Protein AF-A0A0M8MQA7-F1 (afdb_monomer)

Radius of gyration: 15.87 Å; Cα contacts (8 Å, |Δi|>4): 323; chains: 1; bounding box: 50×35×39 Å

Foldseek 3Di:
DDDQLVVVPDPVLVVLLVVLQWDWDDDPQWIWIAHNVRQWIWIWHDDPQWIWIWIDGDPDDTDTFKIFNHCLLVSLLVLLVSLQSSCVVVVADHQDADFDQVQADPQWHWDADPQQWIFIDGVPDPDTRMTGRPPPRRGDVRRSNQSSVDDPVQSNVLSVDSQSPDRSGHDPPPDD

InterPro domains:
  IPR028953 Immunity protein IFT-like [PF15598] (16-166)

Structure (mmCIF, N/CA/C/O backbone):
data_AF-A0A0M8MQA7-F1
#
_entry.id   AF-A0A0M8MQA7-F1
#
loop_
_atom_site.group_PDB
_atom_site.id
_atom_site.type_symbol
_atom_site.label_atom_id
_atom_site.label_alt_id
_atom_site.label_comp_id
_atom_site.label_asym_id
_atom_site.label_entity_id
_atom_site.label_seq_id
_atom_site.pdbx_PDB_ins_code
_atom_site.Cartn_x
_atom_site.Cartn_y
_atom_site.Cartn_z
_atom_site.occupancy
_atom_site.B_iso_or_equiv
_atom_site.auth_seq_id
_atom_site.auth_comp_id
_atom_site.auth_asym_id
_atom_site.auth_atom_id
_atom_site.pdbx_PDB_model_num
ATOM 1 N N . MET A 1 1 ? -22.812 16.346 5.693 1.00 34.81 1 MET A N 1
ATOM 2 C CA . MET A 1 1 ? -22.959 15.092 4.922 1.00 34.81 1 MET A CA 1
ATOM 3 C C . MET A 1 1 ? -21.570 14.543 4.647 1.00 34.81 1 MET A C 1
ATOM 5 O O . MET A 1 1 ? -20.922 14.961 3.696 1.00 34.81 1 MET A O 1
ATOM 9 N N . THR A 1 2 ? -21.063 13.700 5.542 1.00 40.62 2 THR A N 1
ATOM 10 C CA . THR A 1 2 ? -19.714 13.134 5.437 1.00 40.62 2 THR A CA 1
ATOM 11 C C . THR A 1 2 ? -19.808 11.903 4.548 1.00 40.62 2 THR A C 1
ATOM 13 O O . THR A 1 2 ? -20.192 10.836 5.013 1.00 40.62 2 THR A O 1
ATOM 16 N N . GLY A 1 3 ? -19.542 12.054 3.247 1.00 53.97 3 GLY A N 1
ATOM 17 C CA . GLY A 1 3 ? -19.338 10.888 2.389 1.00 53.97 3 GLY A CA 1
ATOM 18 C C . GLY A 1 3 ? -18.246 10.028 3.019 1.00 53.97 3 GLY A C 1
ATOM 19 O O . GLY A 1 3 ? -17.182 10.561 3.354 1.00 53.97 3 GLY A O 1
ATOM 20 N N . SER A 1 4 ? -18.540 8.747 3.257 1.00 70.75 4 SER A N 1
ATOM 21 C CA . SER A 1 4 ? -17.596 7.823 3.888 1.00 70.75 4 SER A CA 1
ATOM 22 C C . SER A 1 4 ? -16.266 7.914 3.145 1.00 70.75 4 SER A C 1
ATOM 24 O O . SER A 1 4 ? -16.249 7.844 1.917 1.00 70.75 4 SER A O 1
ATOM 26 N N . ILE A 1 5 ? -15.147 8.104 3.852 1.00 70.88 5 ILE A N 1
ATOM 27 C CA . ILE A 1 5 ? -13.824 8.172 3.210 1.00 70.88 5 ILE A CA 1
ATOM 28 C C . ILE A 1 5 ? -13.571 6.928 2.345 1.00 70.88 5 ILE A C 1
ATOM 30 O O . ILE A 1 5 ? -12.923 7.029 1.314 1.00 70.88 5 ILE A O 1
ATOM 34 N N . LEU A 1 6 ? -14.199 5.796 2.680 1.00 67.88 6 LEU A N 1
ATOM 35 C CA . LEU A 1 6 ? -14.156 4.544 1.922 1.00 67.88 6 LEU A CA 1
ATOM 36 C C . LEU A 1 6 ? -14.817 4.630 0.535 1.00 67.88 6 LEU A C 1
ATOM 38 O O . LEU A 1 6 ? -14.500 3.834 -0.341 1.00 67.88 6 LEU A O 1
ATOM 42 N N . GLN A 1 7 ? -15.707 5.601 0.310 1.00 71.25 7 GLN A N 1
ATOM 43 C CA . GLN A 1 7 ? -16.280 5.904 -1.007 1.00 71.25 7 GLN A CA 1
ATOM 44 C C . GLN A 1 7 ? -15.361 6.788 -1.865 1.00 71.25 7 GLN A C 1
ATOM 46 O O . GLN A 1 7 ? -15.663 7.021 -3.031 1.00 71.25 7 GLN A O 1
ATOM 51 N N . LYS A 1 8 ? -14.240 7.275 -1.314 1.00 84.25 8 LYS A N 1
ATOM 52 C CA . LYS A 1 8 ? -13.267 8.133 -2.010 1.00 84.25 8 LYS A CA 1
ATOM 53 C C . LYS A 1 8 ? -12.075 7.356 -2.578 1.0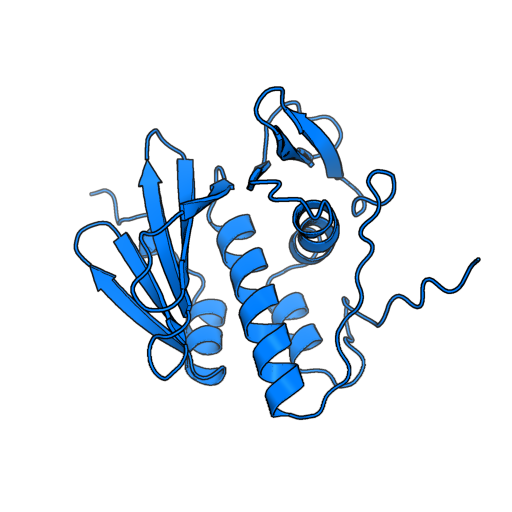0 84.25 8 LYS A C 1
ATOM 55 O O . LYS A 1 8 ? -11.025 7.947 -2.816 1.00 84.25 8 LYS A O 1
ATOM 60 N N . LEU A 1 9 ? -12.209 6.042 -2.775 1.00 89.94 9 LEU A N 1
ATOM 61 C CA . LEU A 1 9 ? -11.164 5.267 -3.440 1.00 89.94 9 LEU A CA 1
ATOM 62 C C . LEU A 1 9 ? -10.901 5.813 -4.854 1.00 89.94 9 LEU A C 1
ATOM 64 O O . LEU A 1 9 ? -11.859 6.115 -5.572 1.00 89.94 9 LEU A O 1
ATOM 68 N N . PRO A 1 10 ? -9.631 5.907 -5.288 1.00 93.56 10 PRO A N 1
ATOM 69 C CA . PRO A 1 10 ? -9.311 6.335 -6.644 1.00 93.56 10 PRO A CA 1
ATOM 70 C C . PRO A 1 10 ? -9.961 5.422 -7.690 1.00 93.56 10 PRO A C 1
ATOM 72 O O . PRO A 1 10 ? -9.877 4.198 -7.589 1.00 93.56 10 PRO A O 1
ATOM 75 N N . ALA A 1 11 ? -10.557 6.000 -8.736 1.00 93.62 11 ALA A N 1
ATOM 76 C CA . ALA A 1 11 ? -11.230 5.228 -9.786 1.00 93.62 11 ALA A CA 1
ATOM 77 C C . ALA A 1 11 ? -10.294 4.215 -10.474 1.00 93.62 11 ALA A C 1
ATOM 79 O O . ALA A 1 11 ? -10.696 3.084 -10.734 1.00 93.62 11 ALA A O 1
ATOM 80 N N . ALA A 1 12 ? -9.029 4.590 -10.697 1.00 95.25 12 ALA A N 1
ATOM 81 C CA . ALA A 1 12 ? -8.016 3.695 -11.257 1.00 95.25 12 ALA A CA 1
ATOM 82 C C . ALA A 1 12 ? -7.754 2.471 -10.360 1.00 95.25 12 ALA A C 1
ATOM 84 O O . ALA A 1 12 ? -7.617 1.360 -10.860 1.00 95.25 12 ALA A O 1
ATOM 85 N N . PHE A 1 13 ? -7.755 2.651 -9.034 1.00 95.88 13 PHE A N 1
ATOM 86 C CA . PHE A 1 13 ? -7.629 1.536 -8.097 1.00 95.88 13 PHE A CA 1
ATOM 87 C C . PHE A 1 13 ? -8.866 0.633 -8.129 1.00 95.88 13 PHE A C 1
ATOM 89 O O . PHE A 1 13 ? -8.742 -0.585 -8.129 1.00 95.88 13 PHE A O 1
ATOM 96 N N . VAL A 1 14 ? -10.065 1.210 -8.216 1.00 94.25 14 VAL A N 1
ATOM 97 C CA . VAL A 1 14 ? -11.303 0.425 -8.325 1.00 94.25 14 VAL A CA 1
ATOM 98 C C . VAL A 1 14 ? -11.296 -0.466 -9.573 1.00 94.25 14 VAL A C 1
ATOM 100 O O . VAL A 1 14 ? -11.624 -1.645 -9.478 1.00 94.25 14 VAL A O 1
ATOM 103 N N . GLN A 1 15 ? -10.865 0.069 -10.717 1.00 94.06 15 GLN A N 1
ATOM 104 C CA . GLN A 1 15 ? -10.709 -0.711 -11.949 1.00 94.06 15 GLN A CA 1
ATOM 105 C C . GLN A 1 15 ? -9.616 -1.781 -11.820 1.00 94.06 15 GLN A C 1
ATOM 107 O O . GLN A 1 15 ? -9.759 -2.883 -12.345 1.00 94.06 15 GLN A O 1
ATOM 112 N N . TRP A 1 16 ? -8.527 -1.476 -11.110 1.00 94.75 16 TRP A N 1
ATOM 113 C CA . TRP A 1 16 ? -7.448 -2.427 -10.849 1.00 94.75 16 TRP A CA 1
ATOM 114 C C . TRP A 1 16 ? -7.907 -3.646 -10.044 1.00 94.75 16 TRP A C 1
ATOM 116 O 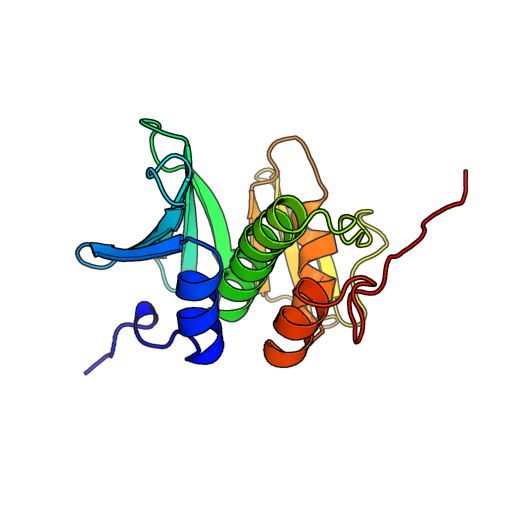O . TRP A 1 16 ? -7.576 -4.775 -10.404 1.00 94.75 16 TRP A O 1
ATOM 126 N N . VAL A 1 17 ? -8.713 -3.429 -9.000 1.00 94.44 17 VAL A N 1
ATOM 127 C CA . VAL A 1 17 ? -9.307 -4.508 -8.193 1.00 94.44 17 VAL A CA 1
ATOM 128 C C . VAL A 1 17 ? -10.064 -5.486 -9.095 1.00 94.44 17 VAL A C 1
ATOM 130 O O . VAL A 1 17 ? -9.800 -6.683 -9.078 1.00 94.44 17 VAL A O 1
ATOM 133 N N . GLU A 1 18 ? -10.941 -4.973 -9.957 1.00 90.88 18 GLU A N 1
ATOM 134 C CA . GLU A 1 18 ? -11.764 -5.803 -10.847 1.00 90.88 18 GLU A CA 1
ATOM 135 C C . GLU A 1 18 ? -10.913 -6.567 -11.878 1.00 90.88 18 GLU A C 1
ATOM 137 O O . GLU A 1 18 ? -11.184 -7.726 -12.183 1.00 90.88 18 GLU A O 1
ATOM 142 N N . ARG A 1 19 ? -9.842 -5.948 -12.388 1.00 90.00 19 ARG A N 1
ATOM 143 C CA . ARG A 1 19 ? -8.948 -6.559 -13.385 1.00 90.00 19 ARG A CA 1
ATOM 144 C C . ARG A 1 19 ? -8.029 -7.643 -12.830 1.00 90.00 19 ARG A C 1
ATOM 146 O O . ARG A 1 19 ? -7.559 -8.476 -13.601 1.00 90.00 19 ARG A O 1
ATOM 153 N N . THR A 1 20 ? -7.739 -7.621 -11.534 1.00 90.81 20 THR A N 1
ATOM 154 C CA . THR A 1 20 ? -6.802 -8.560 -10.897 1.00 90.81 20 THR A CA 1
ATOM 155 C C . THR A 1 20 ? -7.489 -9.783 -10.285 1.00 90.81 20 THR A C 1
ATOM 157 O O . THR A 1 20 ? -6.834 -10.556 -9.593 1.00 90.81 20 THR A O 1
ATOM 160 N N . GLY A 1 21 ? -8.782 -9.997 -10.562 1.00 90.06 21 GLY A N 1
ATOM 161 C CA . GLY A 1 21 ? -9.540 -11.128 -10.007 1.00 90.06 21 GLY A CA 1
ATOM 162 C C . GLY A 1 21 ? -9.907 -10.919 -8.537 1.00 90.06 21 GLY A C 1
ATOM 163 O O . GLY A 1 21 ? -9.952 -11.862 -7.748 1.00 90.06 21 GLY A O 1
ATOM 164 N N . TYR A 1 22 ? -10.104 -9.657 -8.147 1.00 94.62 22 TYR A N 1
ATOM 165 C CA . TYR A 1 22 ? -10.586 -9.282 -6.830 1.00 94.62 22 TYR A CA 1
ATOM 166 C C . TYR A 1 22 ? -11.980 -8.659 -6.928 1.00 94.62 22 TYR A C 1
ATOM 168 O O . TYR A 1 22 ? -12.326 -7.932 -7.860 1.00 94.62 22 TYR A O 1
ATOM 176 N N . THR A 1 23 ? -12.790 -8.902 -5.904 1.00 92.88 23 THR A N 1
ATOM 177 C CA . THR A 1 23 ? -14.124 -8.321 -5.749 1.00 92.88 23 THR A CA 1
ATOM 178 C C . THR A 1 23 ? -14.148 -7.343 -4.587 1.00 92.88 23 THR A C 1
ATOM 180 O O . THR A 1 23 ? -13.408 -7.485 -3.614 1.00 92.88 23 THR A O 1
ATOM 183 N N . ARG A 1 24 ? -15.026 -6.340 -4.673 1.00 92.06 24 ARG A N 1
ATOM 184 C CA . ARG A 1 24 ? -15.255 -5.343 -3.621 1.00 92.06 24 ARG A CA 1
ATOM 185 C C . ARG A 1 24 ? -16.695 -5.412 -3.133 1.00 92.06 24 ARG A C 1
ATOM 187 O O . ARG A 1 24 ? -17.627 -5.389 -3.931 1.00 92.06 24 ARG A O 1
ATOM 194 N N . VAL A 1 25 ? -16.883 -5.456 -1.820 1.00 90.12 25 VAL A N 1
ATOM 195 C CA . VAL A 1 25 ? -18.202 -5.513 -1.183 1.00 90.12 25 VAL A CA 1
ATOM 196 C C . VAL A 1 25 ? -18.237 -4.548 -0.008 1.00 90.12 25 VAL A C 1
ATOM 198 O O . VAL A 1 25 ? -17.424 -4.638 0.910 1.00 90.12 25 VAL A O 1
ATOM 201 N N . SER A 1 26 ? -19.205 -3.636 -0.003 1.00 89.12 26 SER A N 1
ATOM 202 C CA . SER A 1 26 ? -19.495 -2.815 1.173 1.00 89.12 26 SER A CA 1
ATOM 203 C C . SER A 1 26 ? -20.266 -3.639 2.206 1.00 89.12 26 SER A C 1
ATOM 205 O O . SER A 1 26 ? -21.286 -4.247 1.884 1.00 89.12 26 SER A O 1
ATOM 207 N N . LYS A 1 27 ? -19.791 -3.658 3.454 1.00 85.06 27 LYS A N 1
ATOM 208 C CA . LYS A 1 27 ? -20.440 -4.319 4.592 1.00 85.06 27 LYS A CA 1
ATOM 209 C C . LYS A 1 27 ? -20.583 -3.325 5.740 1.00 85.06 27 LYS A C 1
ATOM 211 O O . LYS A 1 27 ? -19.643 -3.115 6.504 1.00 85.06 27 LYS A O 1
ATOM 216 N N . GLY A 1 28 ? -21.759 -2.708 5.849 1.00 84.12 28 GLY A N 1
ATOM 217 C CA . GLY A 1 28 ? -21.989 -1.625 6.807 1.00 84.12 28 GLY A CA 1
ATOM 218 C 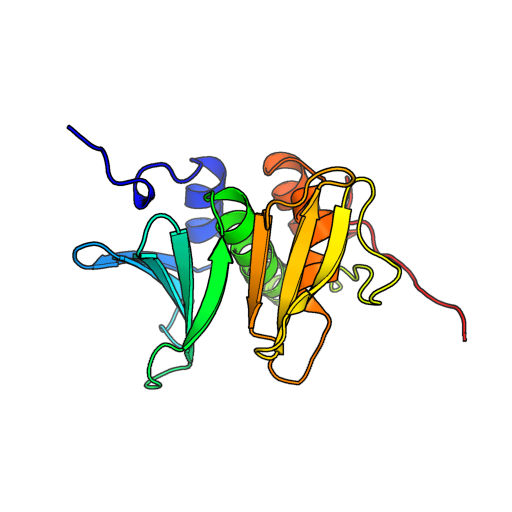C . GLY A 1 28 ? -21.015 -0.472 6.562 1.00 84.12 28 GLY A C 1
ATOM 219 O O . GLY A 1 28 ? -20.959 0.069 5.459 1.00 84.12 28 GLY A O 1
ATOM 220 N N . GLU A 1 29 ? -20.219 -0.136 7.574 1.00 83.56 29 GLU A N 1
ATOM 221 C CA . GLU A 1 29 ? -19.205 0.924 7.507 1.00 83.56 29 GLU A CA 1
ATOM 222 C C . GLU A 1 29 ? -17.830 0.444 7.025 1.00 83.56 29 GLU A C 1
ATOM 224 O O . GLU A 1 29 ? -16.894 1.237 6.979 1.00 83.56 29 GLU A O 1
ATOM 229 N N . ALA A 1 30 ? -17.684 -0.835 6.672 1.00 87.69 30 ALA A N 1
ATOM 230 C CA . ALA A 1 30 ? -16.442 -1.390 6.152 1.00 87.69 30 ALA A CA 1
ATOM 231 C C . ALA A 1 30 ? -16.530 -1.647 4.643 1.00 87.69 30 ALA A C 1
ATOM 233 O O . ALA A 1 30 ? -17.580 -2.008 4.102 1.00 87.69 30 ALA A O 1
ATOM 234 N N . LEU A 1 31 ? -15.395 -1.524 3.962 1.00 93.06 31 LEU A N 1
ATOM 235 C CA . LEU A 1 31 ? -15.206 -2.048 2.616 1.00 93.06 31 LEU A CA 1
ATOM 236 C C . LEU A 1 31 ? -14.385 -3.330 2.708 1.00 93.06 31 LEU A C 1
ATOM 238 O O . LEU A 1 31 ? -13.332 -3.339 3.336 1.00 93.06 31 LEU A O 1
ATOM 242 N N . VAL A 1 32 ? -14.850 -4.399 2.076 1.00 93.94 32 VAL A N 1
ATOM 243 C CA . VAL A 1 32 ? -14.114 -5.659 1.983 1.00 93.94 32 VAL A CA 1
ATOM 244 C C . VAL A 1 32 ? -13.671 -5.862 0.546 1.00 93.94 32 VAL A C 1
ATOM 246 O O . VAL A 1 32 ? -14.493 -5.772 -0.363 1.00 93.94 32 VAL A O 1
ATOM 249 N N . ILE A 1 33 ? -12.390 -6.150 0.352 1.00 94.81 33 ILE A N 1
ATOM 250 C CA . ILE A 1 33 ? -11.830 -6.581 -0.925 1.00 94.81 33 ILE A CA 1
ATOM 251 C C . ILE A 1 33 ? -11.351 -8.020 -0.773 1.00 94.81 33 ILE A C 1
ATOM 253 O O . ILE A 1 33 ? -10.649 -8.324 0.188 1.00 94.81 33 ILE A O 1
ATOM 257 N N . ALA A 1 34 ? -11.747 -8.912 -1.671 1.00 94.00 34 ALA A N 1
ATOM 258 C CA . ALA A 1 34 ? -11.416 -10.329 -1.577 1.00 94.00 34 ALA A CA 1
ATOM 259 C C . ALA A 1 34 ? -10.988 -10.886 -2.930 1.00 94.00 34 ALA A C 1
ATOM 261 O O . ALA A 1 34 ? -11.545 -10.473 -3.946 1.00 94.00 34 ALA A O 1
ATOM 262 N N . ASN A 1 35 ? -10.026 -11.806 -2.937 1.00 91.50 35 ASN A N 1
ATOM 263 C CA . ASN A 1 35 ? -9.668 -12.522 -4.158 1.00 91.50 35 ASN A CA 1
ATOM 264 C C . ASN A 1 35 ? -10.806 -13.464 -4.586 1.00 91.50 35 ASN A C 1
ATOM 266 O O . ASN A 1 35 ? -11.695 -13.798 -3.791 1.00 91.50 35 ASN A O 1
ATOM 270 N N . ASP A 1 36 ? -10.770 -13.910 -5.838 1.00 81.75 36 ASP A N 1
ATOM 271 C CA . ASP A 1 36 ? -11.682 -14.932 -6.339 1.00 81.75 36 ASP A CA 1
ATOM 272 C C . ASP A 1 36 ? -11.625 -16.193 -5.456 1.00 81.75 36 ASP A C 1
ATOM 274 O O . ASP A 1 36 ? -10.563 -16.735 -5.155 1.00 81.75 36 ASP A O 1
ATOM 278 N N . GLY A 1 37 ? -12.792 -16.639 -4.982 1.00 77.81 37 GLY A N 1
ATOM 279 C CA . GLY A 1 37 ? -12.917 -17.739 -4.016 1.00 77.81 37 GLY A CA 1
ATOM 280 C C . GLY A 1 37 ? -12.895 -17.319 -2.539 1.00 77.81 37 GLY A C 1
ATOM 281 O O . GLY A 1 37 ? -13.243 -18.128 -1.681 1.00 77.81 37 GLY A O 1
ATOM 282 N N . GLY A 1 38 ? -12.574 -16.058 -2.225 1.00 80.31 38 GLY A N 1
ATOM 283 C CA . GLY A 1 38 ? -12.684 -15.489 -0.876 1.00 80.31 38 GLY A CA 1
ATOM 284 C C . GLY A 1 38 ? -11.659 -16.012 0.134 1.00 80.31 38 GLY A C 1
ATOM 285 O O . GLY A 1 38 ? -11.866 -15.872 1.342 1.00 80.31 38 GLY A O 1
ATOM 286 N N . GLU A 1 39 ? -10.572 -16.615 -0.347 1.00 86.62 39 GLU A N 1
ATOM 287 C CA . GLU A 1 39 ? -9.492 -17.145 0.485 1.00 86.62 39 GLU A CA 1
ATOM 288 C C . GLU A 1 39 ? -8.715 -16.032 1.192 1.00 86.62 39 GLU A C 1
ATOM 290 O O . GLU A 1 39 ? -8.323 -16.199 2.340 1.00 86.62 39 GLU A O 1
ATOM 295 N N . LEU A 1 40 ? -8.538 -14.878 0.559 1.00 90.69 40 LEU A N 1
ATOM 296 C CA . LEU A 1 40 ? -7.933 -13.698 1.161 1.00 90.69 40 LEU A CA 1
ATOM 297 C C . LEU A 1 40 ? -8.955 -12.573 1.189 1.00 90.69 40 LEU A C 1
ATOM 299 O O . LEU A 1 40 ? -9.563 -12.241 0.173 1.00 90.69 40 LEU A O 1
ATOM 303 N N . ARG A 1 41 ? -9.145 -11.977 2.368 1.00 94.25 41 ARG A N 1
ATOM 304 C CA . ARG A 1 41 ? -10.087 -10.875 2.585 1.00 94.25 41 ARG A CA 1
ATOM 305 C C . ARG A 1 41 ? -9.380 -9.715 3.267 1.00 94.25 41 ARG A C 1
ATOM 307 O O . ARG A 1 41 ? -8.785 -9.877 4.329 1.00 94.25 41 ARG A O 1
ATOM 314 N N . TYR A 1 42 ? -9.510 -8.539 2.675 1.00 95.38 42 TYR A N 1
ATOM 315 C CA . TYR A 1 42 ? -8.970 -7.280 3.157 1.00 95.38 42 TYR A CA 1
ATOM 316 C C . TYR A 1 42 ? -10.107 -6.360 3.586 1.00 95.38 42 TYR A C 1
ATOM 318 O O . TYR A 1 42 ? -10.899 -5.918 2.757 1.00 95.38 42 TYR A O 1
ATOM 326 N N . GLY A 1 43 ? -10.213 -6.088 4.884 1.00 95.19 43 GLY A N 1
ATOM 327 C CA . GLY A 1 43 ? -11.226 -5.195 5.442 1.00 95.19 43 GLY A CA 1
ATOM 328 C C . GLY A 1 43 ? -10.657 -3.804 5.687 1.00 95.19 43 GLY A C 1
ATOM 329 O O . GLY A 1 43 ? -9.711 -3.668 6.461 1.00 95.19 43 GLY A O 1
ATOM 330 N N . ILE A 1 44 ? -11.252 -2.784 5.077 1.00 95.81 44 ILE A N 1
ATOM 331 C CA . ILE A 1 44 ? -10.918 -1.371 5.261 1.00 95.81 44 ILE A CA 1
ATOM 332 C C . ILE A 1 44 ? -12.012 -0.720 6.102 1.00 95.81 44 ILE A C 1
ATOM 334 O O . ILE A 1 44 ? -13.190 -0.767 5.738 1.00 95.81 44 ILE A O 1
ATOM 338 N N . ARG A 1 45 ? -11.629 -0.092 7.213 1.00 94.75 45 ARG A N 1
ATOM 339 C CA . ARG A 1 45 ? -12.547 0.648 8.091 1.00 94.75 45 ARG A CA 1
ATOM 340 C C . ARG A 1 45 ? -11.900 1.912 8.636 1.00 94.75 45 ARG A C 1
ATOM 342 O O . ARG A 1 45 ? -10.678 2.008 8.686 1.00 94.75 45 ARG A O 1
ATOM 349 N N . VAL A 1 46 ? -12.720 2.853 9.089 1.00 93.88 46 VAL A N 1
ATOM 350 C CA . VAL A 1 46 ? -12.256 4.001 9.878 1.00 93.88 46 VAL A CA 1
ATOM 351 C C . VAL A 1 46 ? -12.461 3.698 11.358 1.00 93.88 46 VAL A C 1
ATOM 353 O O . VAL A 1 46 ? -13.500 3.168 11.738 1.00 93.88 46 VAL A O 1
ATOM 356 N N . SER A 1 47 ? -11.472 4.012 12.186 1.00 92.56 47 SER A N 1
ATOM 357 C CA . SER A 1 47 ? -11.534 3.907 13.647 1.00 92.56 47 SER A CA 1
ATOM 358 C C . SER A 1 47 ? -10.676 5.007 14.233 1.00 92.56 47 SER A C 1
ATOM 360 O O . SER A 1 47 ? -9.526 5.146 13.823 1.00 92.56 47 SER A O 1
ATOM 362 N N . ASP A 1 48 ? -11.222 5.788 15.163 1.00 90.81 48 ASP A N 1
ATOM 363 C CA . ASP A 1 48 ? -10.452 6.778 15.930 1.00 90.81 48 ASP A CA 1
ATOM 364 C C . ASP A 1 48 ? -9.653 7.748 15.040 1.00 90.81 48 ASP A C 1
ATOM 366 O O . ASP A 1 48 ? -8.491 8.062 15.286 1.00 90.81 48 ASP A O 1
ATOM 370 N N . GLY A 1 49 ? -10.272 8.182 13.935 1.00 89.56 49 GLY A N 1
ATOM 371 C CA . GLY A 1 49 ? -9.662 9.097 12.965 1.00 89.56 49 GLY A CA 1
ATOM 372 C C . GLY A 1 49 ? -8.588 8.473 12.064 1.00 89.56 49 GLY A C 1
ATOM 373 O O . GLY A 1 49 ? -8.002 9.184 11.253 1.00 89.56 49 GLY A O 1
ATOM 374 N N . ARG A 1 50 ? -8.344 7.162 12.161 1.00 93.38 50 ARG A N 1
ATOM 375 C CA . ARG A 1 50 ? -7.391 6.421 11.325 1.00 93.38 50 ARG A CA 1
ATOM 376 C C . ARG A 1 50 ? -8.105 5.445 10.405 1.00 93.38 50 ARG A C 1
ATOM 378 O O . ARG A 1 50 ? -9.197 4.961 10.699 1.00 93.38 50 ARG A O 1
ATOM 385 N N . ILE A 1 51 ? -7.461 5.126 9.292 1.00 95.69 51 ILE A N 1
ATOM 386 C CA . ILE A 1 51 ? -7.900 4.091 8.365 1.00 95.69 51 ILE A CA 1
ATOM 387 C C . ILE A 1 51 ? -7.143 2.816 8.699 1.00 95.69 51 ILE A C 1
ATOM 389 O O . ILE A 1 51 ? -5.913 2.779 8.674 1.00 95.69 51 ILE A O 1
ATOM 393 N N . LEU A 1 52 ? -7.895 1.774 9.024 1.00 95.94 52 LEU A N 1
ATOM 394 C CA . LEU A 1 52 ? -7.373 0.474 9.397 1.00 95.94 52 LEU A CA 1
ATOM 395 C C . LEU A 1 52 ? -7.612 -0.510 8.263 1.00 95.94 52 LEU A C 1
ATOM 397 O O . LEU A 1 52 ? -8.738 -0.653 7.780 1.00 95.94 52 LEU A O 1
ATOM 401 N N . LEU A 1 53 ? -6.552 -1.213 7.887 1.00 96.12 53 LEU A N 1
ATOM 402 C CA . LEU A 1 53 ? -6.599 -2.354 6.993 1.00 96.12 53 LEU A CA 1
ATOM 403 C C . LEU A 1 53 ? -6.403 -3.624 7.815 1.00 96.12 53 LEU A C 1
ATOM 405 O O . LEU A 1 53 ? -5.419 -3.781 8.541 1.00 96.12 53 LEU A O 1
ATOM 409 N N . SER A 1 54 ? -7.349 -4.538 7.672 1.00 95.50 54 SER A N 1
ATOM 410 C CA . SER A 1 54 ? -7.311 -5.874 8.249 1.00 95.50 54 SER A CA 1
ATOM 411 C C . SER A 1 54 ? -7.184 -6.925 7.161 1.00 95.50 54 SER A C 1
ATOM 413 O O . SER A 1 54 ? -7.634 -6.702 6.039 1.00 95.50 54 SER A O 1
ATOM 415 N N . ARG A 1 55 ? -6.580 -8.061 7.499 1.00 94.31 55 ARG A N 1
ATOM 416 C CA . ARG A 1 55 ? -6.449 -9.234 6.638 1.00 94.31 55 ARG A CA 1
ATOM 417 C C . ARG A 1 55 ? -7.035 -10.443 7.353 1.00 94.31 55 ARG A C 1
ATOM 419 O O . ARG A 1 55 ? -6.790 -10.623 8.543 1.00 94.31 55 ARG A O 1
ATOM 426 N N . ALA A 1 56 ? -7.789 -11.249 6.623 1.00 93.00 56 ALA A N 1
ATOM 427 C CA . ALA A 1 56 ? -8.266 -12.552 7.055 1.00 93.00 56 ALA A CA 1
ATOM 428 C C . ALA A 1 56 ? -7.968 -13.579 5.963 1.00 93.00 56 ALA A C 1
ATOM 430 O O . ALA A 1 56 ? -8.248 -13.323 4.787 1.00 93.00 56 ALA A O 1
ATOM 431 N N . GLU A 1 57 ? -7.435 -14.731 6.359 1.00 91.44 57 GLU A N 1
ATOM 432 C CA . GLU A 1 57 ? -7.256 -15.883 5.479 1.00 91.44 57 GLU A CA 1
ATOM 433 C C . GLU A 1 57 ? -8.380 -16.894 5.743 1.00 91.44 57 GLU A C 1
ATOM 435 O O . GLU A 1 57 ? -8.641 -17.283 6.879 1.00 91.44 57 GLU A O 1
ATOM 440 N N . ARG A 1 58 ? -9.097 -17.315 4.701 1.00 86.75 58 ARG A N 1
ATOM 441 C CA . ARG A 1 58 ? -10.205 -18.278 4.757 1.00 86.75 58 ARG A CA 1
ATOM 442 C C . ARG A 1 58 ? -11.217 -17.909 5.846 1.00 86.75 58 ARG A C 1
ATOM 444 O O . ARG A 1 58 ? -11.793 -16.825 5.791 1.00 86.75 58 ARG A O 1
ATOM 451 N N . ALA A 1 59 ? -11.444 -18.796 6.815 1.00 85.06 59 ALA A N 1
ATOM 452 C CA . ALA A 1 59 ? -12.391 -18.626 7.914 1.00 85.06 59 ALA A CA 1
ATOM 453 C C . ALA A 1 59 ? -11.785 -17.948 9.157 1.00 85.06 59 ALA A C 1
ATOM 455 O O . ALA A 1 59 ? -12.450 -17.886 10.186 1.00 85.06 59 ALA A O 1
ATOM 456 N N . GLU A 1 60 ? -10.546 -17.457 9.085 1.00 90.69 60 GLU A N 1
ATOM 457 C CA . GLU A 1 60 ? -9.912 -16.788 10.219 1.00 90.69 60 GLU A CA 1
ATOM 458 C C . GLU A 1 60 ? -10.565 -15.441 10.542 1.00 90.69 60 GLU A C 1
ATOM 460 O O . GLU A 1 60 ? -11.178 -14.776 9.691 1.00 90.69 60 GLU A O 1
ATOM 465 N N . GLU A 1 61 ? -10.389 -15.036 11.799 1.00 91.25 61 GLU A N 1
ATOM 466 C CA . GLU A 1 61 ? -10.764 -13.711 12.266 1.00 91.25 61 GLU A CA 1
ATOM 467 C C . GLU A 1 61 ? -9.849 -12.639 11.652 1.00 91.25 61 GLU A C 1
ATOM 469 O O . GLU A 1 61 ? -8.627 -12.820 11.610 1.00 91.25 61 GLU A O 1
ATOM 474 N N . PRO A 1 62 ? -10.398 -11.500 11.191 1.00 92.31 62 PRO A N 1
ATOM 475 C CA . PRO A 1 62 ? -9.593 -10.418 10.645 1.00 92.31 62 PRO A CA 1
ATOM 476 C C . PRO A 1 62 ? -8.605 -9.846 11.662 1.00 92.31 62 PRO A C 1
ATOM 478 O O . PRO A 1 62 ? -8.975 -9.406 12.750 1.00 92.31 62 PRO A O 1
ATOM 481 N N . VAL A 1 63 ? -7.343 -9.749 11.257 1.00 93.00 63 VAL A N 1
ATOM 482 C CA . VAL A 1 63 ? -6.276 -9.109 12.031 1.00 93.00 63 VAL A CA 1
ATOM 483 C C . VAL A 1 63 ? -5.931 -7.774 11.389 1.00 93.00 63 VAL A C 1
ATOM 485 O O . VAL A 1 63 ? -5.721 -7.710 10.180 1.00 93.00 63 VAL A O 1
ATOM 488 N N . VAL A 1 64 ? -5.829 -6.701 12.179 1.00 94.19 64 VAL A N 1
ATOM 489 C CA . VAL A 1 64 ? -5.337 -5.409 11.674 1.00 94.19 64 VAL A CA 1
ATOM 490 C C . VAL A 1 64 ? -3.853 -5.526 11.334 1.00 94.19 64 VAL A C 1
ATOM 492 O O . VAL A 1 64 ? -3.042 -5.888 12.183 1.00 94.19 64 VAL A O 1
ATOM 495 N N . ILE A 1 65 ? -3.509 -5.201 10.091 1.00 93.69 65 ILE A N 1
ATOM 496 C CA . ILE A 1 65 ? -2.144 -5.282 9.564 1.00 93.69 65 ILE A CA 1
ATOM 497 C C . ILE A 1 65 ? -1.558 -3.916 9.206 1.00 93.69 65 ILE A C 1
ATOM 499 O O . ILE A 1 65 ? -0.341 -3.798 9.095 1.00 93.69 65 ILE A O 1
ATOM 503 N N . LEU A 1 66 ? -2.394 -2.890 9.023 1.00 94.88 66 LEU A N 1
ATOM 504 C CA . LEU A 1 66 ? -1.953 -1.545 8.663 1.00 94.88 66 LEU A CA 1
ATOM 505 C C . LEU A 1 66 ? -2.902 -0.485 9.236 1.00 94.88 66 LEU A C 1
ATOM 507 O O . LEU A 1 66 ? -4.117 -0.676 9.283 1.00 94.88 66 LEU A O 1
ATOM 511 N N . SER A 1 67 ? -2.327 0.636 9.669 1.00 95.56 67 SER A N 1
ATOM 512 C CA . SER A 1 67 ? -3.014 1.810 10.205 1.00 95.56 67 SER A CA 1
ATOM 513 C C . SER A 1 67 ? -2.438 3.083 9.587 1.00 95.56 67 SER A C 1
ATOM 515 O O . SER A 1 67 ? -1.246 3.356 9.722 1.00 95.56 67 SER A O 1
ATOM 517 N N . ALA A 1 68 ? -3.268 3.884 8.926 1.00 95.38 68 ALA A N 1
ATOM 518 C CA . ALA A 1 68 ? -2.843 5.069 8.182 1.00 95.38 68 ALA A CA 1
ATOM 519 C C . ALA A 1 68 ? -3.746 6.278 8.451 1.00 95.38 68 ALA A C 1
ATOM 521 O O . ALA A 1 68 ? -4.887 6.134 8.889 1.00 95.38 68 ALA A O 1
ATOM 522 N N . VAL A 1 69 ? -3.234 7.477 8.178 1.00 91.81 69 VAL A N 1
ATOM 523 C CA . VAL A 1 69 ? -3.999 8.736 8.297 1.00 91.81 69 VAL A CA 1
ATOM 524 C C . VAL A 1 69 ? -4.774 9.087 7.021 1.00 91.81 69 VAL A C 1
ATOM 526 O O . VAL A 1 69 ? -5.778 9.792 7.081 1.00 91.81 69 VAL A O 1
ATOM 529 N N . THR A 1 70 ? -4.347 8.566 5.869 1.00 93.25 70 THR A N 1
ATOM 530 C CA . THR A 1 70 ? -5.024 8.715 4.571 1.00 93.25 70 THR A CA 1
ATOM 531 C C . THR A 1 70 ? -5.250 7.353 3.916 1.00 93.25 70 THR A C 1
ATOM 533 O O . THR A 1 70 ? -4.789 6.321 4.409 1.00 93.25 70 THR A O 1
ATOM 536 N N . LEU A 1 71 ? -5.994 7.333 2.805 1.00 94.25 71 LEU A N 1
ATOM 537 C CA . LEU A 1 71 ? -6.205 6.111 2.025 1.00 94.25 71 LEU A CA 1
ATOM 538 C C . LEU A 1 71 ? -4.964 5.682 1.240 1.00 94.25 71 LEU A C 1
ATOM 540 O O . LEU A 1 71 ? -4.868 4.508 0.897 1.00 94.25 71 LEU A O 1
A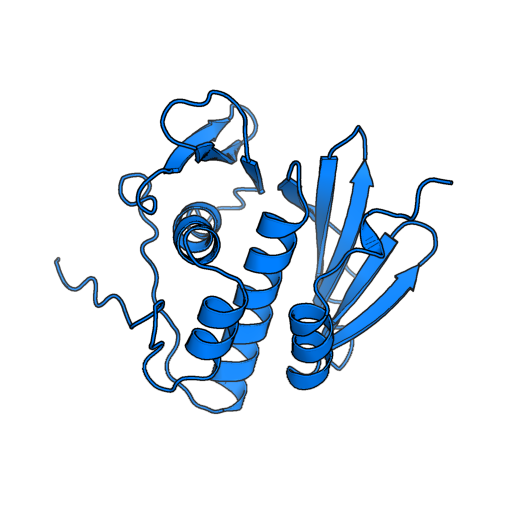TOM 544 N N . ASP A 1 72 ? -4.026 6.587 0.963 1.00 95.00 72 ASP A N 1
ATOM 545 C CA . ASP A 1 72 ? -2.930 6.312 0.028 1.00 95.00 72 ASP A CA 1
ATOM 546 C C . ASP A 1 72 ? -2.066 5.116 0.458 1.00 95.00 72 ASP A C 1
ATOM 548 O O . ASP A 1 72 ? -1.840 4.241 -0.377 1.00 95.00 72 ASP A O 1
ATOM 552 N N . PRO A 1 73 ? -1.664 4.958 1.739 1.00 95.75 73 PRO A N 1
ATOM 553 C CA . PRO A 1 73 ? -0.922 3.772 2.173 1.00 95.75 73 PRO A CA 1
ATOM 554 C C . PRO A 1 73 ? -1.725 2.476 2.086 1.00 95.75 73 PRO A C 1
ATOM 556 O O . PRO A 1 73 ? -1.166 1.425 1.780 1.00 95.75 73 PRO A O 1
ATOM 559 N N . VAL A 1 74 ? -3.038 2.546 2.320 1.00 96.00 74 VAL A N 1
ATOM 560 C CA . VAL A 1 74 ? -3.934 1.390 2.187 1.00 96.00 74 VAL A CA 1
ATOM 561 C C . VAL A 1 74 ? -4.022 0.966 0.722 1.00 96.00 74 VAL A C 1
ATOM 563 O O . VAL A 1 74 ? -3.882 -0.215 0.410 1.00 96.00 74 VAL A O 1
ATOM 566 N N . VAL A 1 75 ? -4.213 1.931 -0.180 1.00 96.81 75 VAL A N 1
ATOM 567 C CA . VAL A 1 75 ? -4.271 1.701 -1.627 1.00 96.81 75 VAL A CA 1
ATOM 568 C C . VAL A 1 75 ? -2.933 1.175 -2.140 1.00 96.81 75 VAL A C 1
ATOM 570 O O . VAL A 1 75 ? -2.925 0.163 -2.830 1.00 96.81 75 VAL A O 1
ATOM 573 N N . ALA A 1 76 ? -1.808 1.787 -1.769 1.00 96.75 76 ALA A N 1
ATOM 574 C CA . ALA A 1 76 ? -0.474 1.347 -2.178 1.00 96.75 76 ALA A CA 1
ATOM 575 C C . ALA A 1 76 ? -0.181 -0.097 -1.737 1.00 96.75 76 ALA A C 1
ATOM 577 O O . ALA A 1 76 ? 0.325 -0.901 -2.524 1.00 96.75 76 ALA A O 1
ATOM 578 N N . TYR A 1 77 ? -0.566 -0.459 -0.510 1.00 95.81 77 TYR A N 1
ATOM 579 C CA . TYR A 1 77 ? -0.420 -1.827 -0.022 1.00 95.81 77 TYR A CA 1
ATOM 580 C C . TYR A 1 77 ? -1.261 -2.812 -0.842 1.00 95.81 77 TYR A C 1
ATOM 582 O O . TYR A 1 77 ? -0.758 -3.843 -1.281 1.00 95.81 77 TYR A O 1
ATOM 590 N N . LEU A 1 78 ? -2.530 -2.486 -1.098 1.00 96.12 78 LEU A N 1
ATOM 591 C CA . LEU A 1 78 ? -3.423 -3.354 -1.867 1.00 96.12 78 LEU A CA 1
ATOM 592 C C . LEU A 1 78 ? -3.002 -3.474 -3.336 1.00 96.12 78 LEU A C 1
ATOM 594 O O . LEU A 1 78 ? -3.072 -4.565 -3.890 1.00 96.12 78 LEU A O 1
ATOM 598 N N . VAL A 1 79 ? -2.502 -2.394 -3.946 1.00 96.50 79 VAL A N 1
ATOM 599 C CA . VAL A 1 79 ? -1.887 -2.430 -5.282 1.00 96.50 79 VAL A CA 1
ATOM 600 C C . VAL A 1 79 ? -0.700 -3.384 -5.306 1.00 96.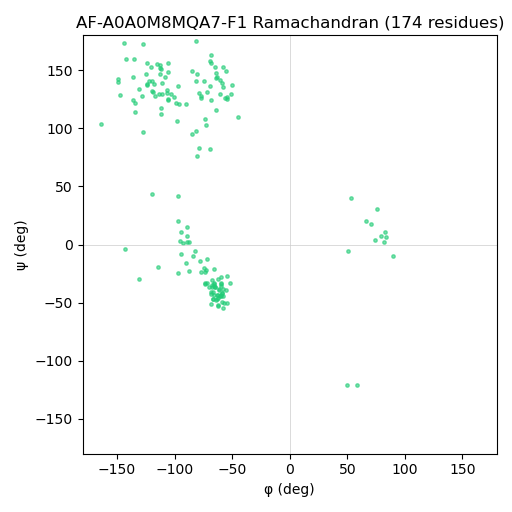50 79 VAL A C 1
ATOM 602 O O . VAL A 1 79 ? -0.579 -4.148 -6.256 1.00 96.50 79 VAL A O 1
ATOM 605 N N . THR A 1 80 ? 0.130 -3.379 -4.259 1.00 94.44 80 THR A N 1
ATOM 606 C CA . THR A 1 80 ? 1.283 -4.285 -4.148 1.00 94.44 80 THR A CA 1
ATOM 607 C C . THR A 1 80 ? 0.830 -5.742 -4.114 1.00 94.44 80 THR A C 1
ATOM 609 O O . THR A 1 80 ? 1.265 -6.530 -4.946 1.00 94.44 80 THR A O 1
ATOM 612 N N . VAL A 1 81 ? -0.098 -6.084 -3.214 1.00 93.50 81 VAL A N 1
ATOM 613 C CA . VAL A 1 81 ? -0.633 -7.451 -3.076 1.00 93.50 81 VAL A CA 1
ATOM 614 C C . VAL A 1 81 ? -1.255 -7.942 -4.384 1.00 93.50 81 VAL A C 1
ATOM 616 O O . VAL A 1 81 ? -0.861 -8.974 -4.917 1.00 93.50 81 VAL A O 1
ATOM 619 N N . MET A 1 82 ? -2.206 -7.179 -4.928 1.00 95.00 82 MET A N 1
ATOM 620 C CA . MET A 1 82 ? -2.915 -7.550 -6.157 1.00 95.00 82 MET A CA 1
ATOM 621 C C . MET A 1 82 ? -1.981 -7.576 -7.364 1.00 95.00 82 MET A C 1
ATOM 623 O O . MET A 1 82 ? -2.171 -8.361 -8.286 1.00 95.00 82 MET A O 1
ATOM 627 N N . GLY A 1 83 ? -0.976 -6.702 -7.375 1.00 94.25 83 GLY A N 1
ATOM 628 C CA . GLY A 1 83 ? 0.036 -6.656 -8.414 1.00 94.25 83 GLY A CA 1
ATOM 629 C C . GLY A 1 83 ? 0.952 -7.867 -8.391 1.00 94.25 83 GLY A C 1
ATOM 630 O O . GLY A 1 83 ? 1.210 -8.428 -9.452 1.00 94.25 83 GLY A O 1
ATOM 631 N N . ASP A 1 84 ? 1.396 -8.314 -7.221 1.00 92.81 84 ASP A N 1
ATOM 632 C CA . ASP A 1 84 ? 2.188 -9.538 -7.099 1.00 92.81 84 ASP A CA 1
ATOM 633 C C . ASP A 1 84 ? 1.387 -10.770 -7.553 1.00 92.81 84 ASP A C 1
ATOM 635 O O . ASP A 1 84 ? 1.897 -11.568 -8.347 1.00 92.81 84 ASP A O 1
ATOM 639 N N . ASP A 1 85 ? 0.114 -10.872 -7.160 1.00 92.69 85 ASP A N 1
ATOM 640 C CA . ASP A 1 85 ? -0.787 -11.938 -7.622 1.00 92.69 85 ASP A CA 1
ATOM 641 C C . ASP A 1 85 ? -1.010 -11.885 -9.137 1.00 92.69 85 ASP A C 1
ATOM 643 O O . ASP A 1 85 ? -0.907 -12.899 -9.836 1.00 92.69 85 ASP A O 1
ATOM 647 N N . HIS A 1 86 ? -1.268 -10.689 -9.676 1.00 93.56 86 HIS A N 1
ATOM 648 C CA . HIS A 1 86 ? -1.441 -10.490 -11.108 1.00 93.56 86 HIS A CA 1
ATOM 649 C C . HIS A 1 86 ? -0.190 -10.933 -11.869 1.00 93.56 86 HIS A C 1
ATOM 651 O O . HIS A 1 86 ? -0.287 -11.739 -12.793 1.00 93.56 86 HIS A O 1
ATOM 657 N N . ARG A 1 87 ? 0.999 -10.491 -11.445 1.00 94.50 87 ARG A N 1
ATOM 658 C CA . ARG A 1 87 ? 2.273 -10.892 -12.056 1.00 94.50 87 ARG A CA 1
ATOM 659 C C . ARG A 1 87 ? 2.475 -12.399 -12.021 1.00 94.50 87 ARG A C 1
ATOM 661 O O . ARG A 1 87 ? 2.846 -12.969 -13.047 1.00 94.50 87 ARG A O 1
ATOM 668 N N . ALA A 1 88 ? 2.190 -13.040 -10.889 1.00 93.06 88 ALA A N 1
ATOM 669 C CA . ALA A 1 88 ? 2.275 -14.489 -10.755 1.00 93.06 88 ALA A CA 1
ATOM 670 C C . ALA A 1 88 ? 1.331 -15.205 -11.736 1.00 93.06 88 ALA A C 1
ATOM 672 O O . ALA A 1 88 ? 1.764 -16.121 -12.436 1.00 93.06 88 ALA A O 1
ATOM 673 N N . SER A 1 89 ? 0.083 -14.738 -11.869 1.00 93.12 89 SER A N 1
ATOM 674 C CA . SER A 1 89 ? -0.897 -15.297 -12.816 1.00 93.12 89 SER A CA 1
ATOM 675 C C . SER A 1 89 ? -0.465 -15.175 -14.284 1.00 93.12 89 SER A C 1
ATOM 677 O O . SER A 1 89 ? -0.818 -16.014 -15.108 1.00 93.12 89 SER A O 1
ATOM 679 N N . GLN A 1 90 ? 0.321 -14.143 -14.606 1.00 93.88 90 GLN A N 1
ATOM 680 C CA . GLN A 1 90 ? 0.842 -13.874 -15.948 1.00 93.88 90 GLN A CA 1
ATOM 681 C C . GLN A 1 90 ? 2.234 -14.490 -16.190 1.00 93.88 90 GLN A C 1
ATOM 683 O O . GLN A 1 90 ? 2.821 -14.288 -17.252 1.00 93.88 90 GLN A O 1
ATOM 688 N N . GLY A 1 91 ? 2.805 -15.211 -15.216 1.00 94.56 91 GLY A N 1
ATOM 689 C CA . GLY A 1 91 ? 4.160 -15.765 -15.314 1.00 94.56 91 GLY A CA 1
ATOM 690 C C . GLY A 1 91 ? 5.271 -14.704 -15.351 1.00 94.56 91 GLY A C 1
ATOM 691 O O . GLY A 1 91 ? 6.379 -14.982 -15.812 1.00 94.56 91 GLY A O 1
ATOM 692 N N . LEU A 1 92 ? 4.993 -13.483 -14.885 1.00 93.56 92 LEU A N 1
ATOM 693 C CA . LEU A 1 92 ? 5.969 -12.400 -14.814 1.00 93.56 92 LEU A CA 1
ATOM 694 C C . LEU A 1 92 ? 6.853 -12.549 -13.572 1.00 93.56 92 LEU A C 1
ATOM 696 O O . LEU A 1 92 ? 6.418 -12.990 -12.510 1.00 93.56 92 LEU A O 1
ATOM 700 N N . ALA A 1 93 ? 8.115 -12.131 -13.685 1.00 91.50 93 ALA A N 1
ATOM 701 C CA . ALA A 1 93 ? 9.039 -12.155 -12.555 1.00 91.50 93 ALA A CA 1
ATOM 702 C C . ALA A 1 93 ? 8.557 -11.227 -11.419 1.00 91.50 93 ALA A C 1
ATOM 704 O O . ALA A 1 93 ? 8.055 -10.142 -11.712 1.00 91.50 93 ALA A O 1
ATOM 705 N N . PRO A 1 94 ? 8.754 -11.571 -10.136 1.00 90.75 94 PRO A N 1
ATOM 706 C CA . PRO A 1 94 ? 8.353 -10.704 -9.031 1.00 90.75 94 PRO A CA 1
ATOM 707 C C . PRO A 1 94 ? 9.142 -9.389 -9.039 1.00 90.75 94 PRO A C 1
ATOM 709 O O . PRO A 1 94 ? 10.346 -9.374 -9.330 1.00 90.75 94 PRO A O 1
ATOM 712 N N . ILE A 1 95 ? 8.471 -8.293 -8.682 1.00 91.25 95 ILE A N 1
ATOM 713 C CA . ILE A 1 95 ? 9.137 -7.022 -8.396 1.00 91.25 95 ILE A CA 1
ATOM 714 C C . ILE A 1 95 ? 9.862 -7.175 -7.059 1.00 91.25 95 ILE A C 1
ATOM 716 O O . ILE A 1 95 ? 9.313 -7.675 -6.083 1.00 91.25 95 ILE A O 1
ATOM 720 N N . ARG A 1 96 ? 11.134 -6.778 -7.022 1.00 88.62 96 ARG A N 1
ATOM 721 C CA . ARG A 1 96 ? 11.934 -6.781 -5.795 1.00 88.62 96 ARG A CA 1
ATOM 722 C C . ARG A 1 96 ? 12.209 -5.345 -5.413 1.00 88.62 96 ARG A C 1
ATOM 724 O O . ARG A 1 96 ? 12.851 -4.642 -6.190 1.00 88.62 96 ARG A O 1
ATOM 731 N N . LEU A 1 97 ? 11.718 -4.948 -4.248 1.00 89.38 97 LEU A N 1
ATOM 732 C CA . LEU A 1 97 ? 11.953 -3.639 -3.656 1.00 89.38 97 LEU A CA 1
ATOM 733 C C . LEU A 1 97 ? 12.939 -3.770 -2.492 1.00 89.38 97 LEU A C 1
ATOM 735 O O . LEU A 1 97 ? 13.054 -4.858 -1.912 1.00 89.38 97 LEU A O 1
ATOM 739 N N . PRO A 1 98 ? 13.644 -2.685 -2.140 1.00 90.25 98 PRO A N 1
ATOM 740 C CA . PRO A 1 98 ? 14.422 -2.643 -0.913 1.00 90.25 98 PRO A CA 1
ATOM 741 C C . PRO A 1 98 ? 13.556 -2.966 0.307 1.00 90.25 98 PRO A C 1
ATOM 743 O O . PRO A 1 98 ? 12.336 -2.751 0.324 1.00 90.25 98 PRO A O 1
ATOM 746 N N . PHE A 1 99 ? 14.193 -3.565 1.307 1.00 87.88 99 PHE A N 1
ATOM 747 C CA . PHE A 1 99 ? 13.502 -4.147 2.458 1.00 87.88 99 PHE A CA 1
ATOM 748 C C . PHE A 1 99 ? 14.253 -3.972 3.779 1.00 87.88 99 PHE A C 1
ATOM 750 O O . PHE A 1 99 ? 13.762 -4.420 4.824 1.00 87.88 99 PHE A O 1
ATOM 757 N N . ARG A 1 100 ? 15.460 -3.396 3.745 1.00 88.50 100 ARG A N 1
ATOM 758 C CA . ARG A 1 100 ? 16.285 -3.176 4.932 1.00 88.50 100 ARG A CA 1
ATOM 759 C C . ARG A 1 100 ? 15.886 -1.862 5.604 1.00 88.50 100 ARG A C 1
ATOM 761 O O . ARG A 1 100 ? 15.459 -0.923 4.944 1.00 88.50 100 ARG A O 1
ATOM 768 N N . TRP A 1 101 ? 16.022 -1.791 6.927 1.00 88.06 101 TRP A N 1
ATOM 769 C CA . TRP A 1 101 ? 15.623 -0.609 7.709 1.00 88.06 101 TRP A CA 1
ATOM 770 C C . TRP A 1 101 ? 16.339 0.682 7.312 1.00 88.06 101 TRP A C 1
ATOM 772 O O . TRP A 1 101 ? 15.791 1.762 7.499 1.00 88.06 101 TRP A O 1
ATOM 782 N N . ASP A 1 102 ? 17.556 0.556 6.797 1.00 89.62 102 ASP A N 1
ATOM 783 C CA . ASP A 1 102 ? 18.410 1.639 6.321 1.00 89.62 1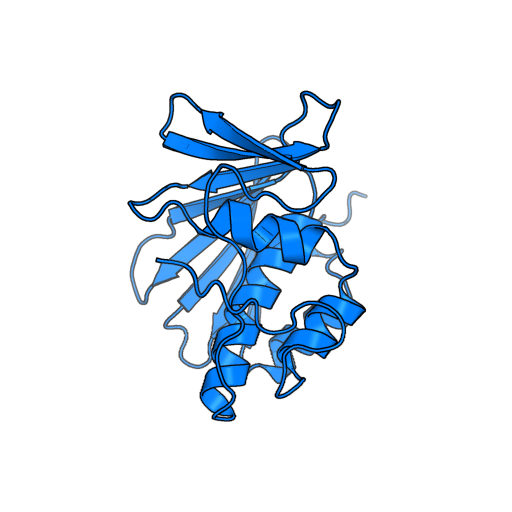02 ASP A CA 1
ATOM 784 C C . ASP A 1 102 ? 18.158 2.011 4.851 1.00 89.62 102 ASP A C 1
ATOM 786 O O . ASP A 1 102 ? 18.808 2.915 4.332 1.00 89.62 102 ASP A O 1
ATOM 790 N N . GLU A 1 103 ? 17.188 1.367 4.195 1.00 92.31 103 GLU A N 1
ATOM 791 C CA . GLU A 1 103 ? 16.831 1.590 2.791 1.00 92.31 103 GLU A CA 1
ATOM 792 C C . GLU A 1 103 ? 15.374 2.070 2.591 1.00 92.31 103 GLU A C 1
ATOM 794 O O . GLU A 1 103 ? 14.690 1.550 1.706 1.00 92.31 103 GLU A O 1
ATOM 799 N N . PRO A 1 104 ? 14.820 3.017 3.377 1.00 93.56 104 PRO A N 1
ATOM 800 C CA . PRO A 1 104 ? 13.544 3.619 3.003 1.00 93.56 104 PRO A CA 1
ATOM 801 C C . PRO A 1 104 ? 13.691 4.407 1.691 1.00 93.56 104 PRO A C 1
ATOM 803 O O . PRO A 1 104 ? 14.764 4.929 1.372 1.00 93.56 104 PRO A O 1
ATOM 806 N N . ALA A 1 105 ? 12.595 4.532 0.941 1.00 94.44 105 ALA A N 1
ATOM 807 C CA . ALA A 1 105 ? 12.556 5.389 -0.237 1.00 94.44 105 ALA A CA 1
ATOM 808 C C . ALA A 1 105 ? 12.911 6.849 0.121 1.00 94.44 105 ALA A C 1
ATOM 810 O O . ALA A 1 105 ? 12.674 7.282 1.258 1.00 94.44 105 ALA A O 1
ATOM 811 N N . PRO A 1 106 ? 13.461 7.633 -0.827 1.00 92.81 106 PRO A N 1
ATOM 812 C CA . PRO A 1 106 ? 13.780 9.036 -0.592 1.00 92.81 106 PRO A CA 1
ATOM 813 C C . PRO A 1 106 ? 12.603 9.815 0.013 1.00 92.81 106 PRO A C 1
ATOM 815 O O . PRO A 1 106 ? 11.455 9.657 -0.386 1.00 92.8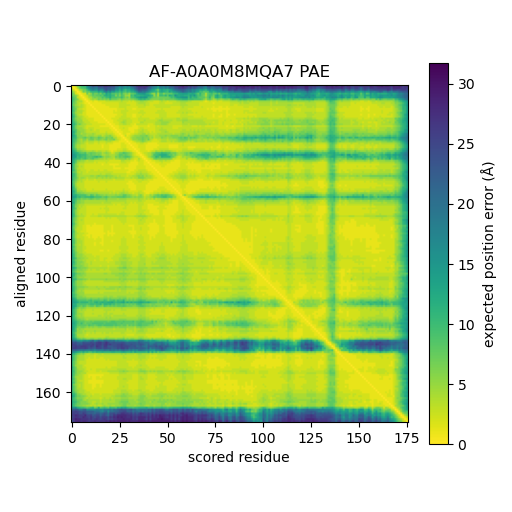1 106 PRO A O 1
ATOM 818 N N . GLY A 1 107 ? 12.887 10.667 0.999 1.00 94.06 107 GLY A N 1
ATOM 819 C CA . GLY A 1 107 ? 11.854 11.460 1.675 1.00 94.06 107 GLY A CA 1
ATOM 820 C C . GLY A 1 107 ? 11.045 10.701 2.732 1.00 94.06 107 GLY A C 1
ATOM 821 O O . GLY A 1 107 ? 10.088 11.267 3.272 1.00 94.06 107 GLY A O 1
ATOM 822 N N . PHE A 1 108 ? 11.431 9.466 3.063 1.00 95.69 108 PHE A N 1
ATOM 823 C CA . PHE A 1 108 ? 10.868 8.713 4.176 1.00 95.69 108 PHE A CA 1
ATOM 824 C C . PHE A 1 108 ? 11.915 8.324 5.220 1.00 95.69 108 PHE A C 1
ATOM 826 O O . PHE A 1 108 ? 13.095 8.132 4.930 1.00 95.69 108 PHE A O 1
ATOM 833 N N . THR A 1 109 ? 11.451 8.163 6.455 1.00 94.94 109 THR A N 1
ATOM 834 C CA . THR A 1 109 ? 12.183 7.501 7.535 1.00 94.94 109 THR A CA 1
ATOM 835 C C . THR A 1 109 ? 11.322 6.383 8.105 1.00 94.94 109 THR A C 1
ATOM 837 O O . THR A 1 109 ? 10.092 6.479 8.133 1.00 94.94 109 THR A O 1
ATOM 840 N N . ALA A 1 110 ? 11.970 5.306 8.540 1.00 92.50 110 ALA A N 1
ATOM 841 C CA . ALA A 1 110 ? 11.301 4.142 9.092 1.00 92.50 110 ALA A CA 1
ATOM 842 C C . ALA A 1 110 ? 11.796 3.868 10.515 1.00 92.50 110 ALA A C 1
ATOM 844 O O . ALA A 1 110 ? 12.983 4.009 10.811 1.00 92.50 110 ALA A O 1
ATOM 845 N N . SER A 1 111 ? 10.886 3.478 11.401 1.00 91.31 111 SER A N 1
ATOM 846 C CA . SER A 1 111 ? 11.201 3.132 12.788 1.00 91.31 111 SER A CA 1
ATOM 847 C C . SER A 1 111 ? 10.322 1.986 13.278 1.00 91.31 111 SER A C 1
ATOM 849 O O . SER A 1 111 ? 9.391 1.557 12.598 1.00 91.31 111 SER A O 1
ATOM 851 N N . ARG A 1 112 ? 10.611 1.484 14.479 1.00 88.56 112 ARG A N 1
ATOM 852 C CA . ARG A 1 112 ? 9.704 0.595 15.209 1.00 88.56 112 ARG A CA 1
ATOM 853 C C . ARG A 1 112 ? 9.149 1.307 16.423 1.00 88.56 112 ARG A C 1
ATOM 855 O O . ARG A 1 112 ? 9.907 1.986 17.115 1.00 88.56 112 ARG A O 1
ATOM 862 N N . ASP A 1 113 ? 7.867 1.112 16.685 1.00 85.25 113 ASP A N 1
ATOM 863 C CA . ASP A 1 113 ? 7.274 1.515 17.951 1.00 85.25 113 ASP A CA 1
ATOM 864 C C . ASP A 1 113 ? 7.534 0.465 19.049 1.00 85.25 113 ASP A C 1
ATOM 866 O O . ASP A 1 113 ? 8.090 -0.616 18.819 1.00 85.25 113 ASP A O 1
ATOM 870 N N . THR A 1 114 ? 7.121 0.787 20.273 1.00 77.69 114 THR A N 1
ATOM 871 C CA . THR A 1 114 ? 7.242 -0.102 21.438 1.00 77.69 114 THR A CA 1
ATOM 872 C C . THR A 1 114 ? 6.278 -1.292 21.405 1.00 77.69 114 THR A C 1
ATOM 874 O O . THR A 1 114 ? 6.459 -2.236 22.171 1.00 77.69 114 THR A O 1
ATOM 877 N N . SER A 1 115 ? 5.283 -1.274 20.516 1.00 81.56 115 SER A N 1
ATOM 878 C CA . SER A 1 115 ? 4.274 -2.324 20.333 1.00 81.56 115 SER A CA 1
ATOM 879 C C . SER A 1 115 ? 4.641 -3.310 19.214 1.00 81.56 115 SER A C 1
ATOM 881 O O . SER A 1 115 ? 3.858 -4.209 18.904 1.00 81.56 115 SER A O 1
ATOM 883 N N . GLY A 1 116 ? 5.816 -3.156 18.594 1.00 81.88 116 GLY A N 1
ATOM 884 C CA . GLY A 1 116 ? 6.293 -4.010 17.505 1.00 81.88 116 GLY A CA 1
ATOM 885 C C . GLY A 1 116 ? 5.752 -3.638 16.120 1.00 81.88 116 GLY A C 1
ATOM 886 O O . GLY A 1 116 ? 5.945 -4.395 15.166 1.00 81.88 116 GLY A O 1
ATOM 887 N N . TRP A 1 117 ? 5.097 -2.486 15.979 1.00 90.19 117 TRP A N 1
ATOM 888 C CA . TRP A 1 117 ? 4.679 -1.953 14.689 1.00 90.19 117 TR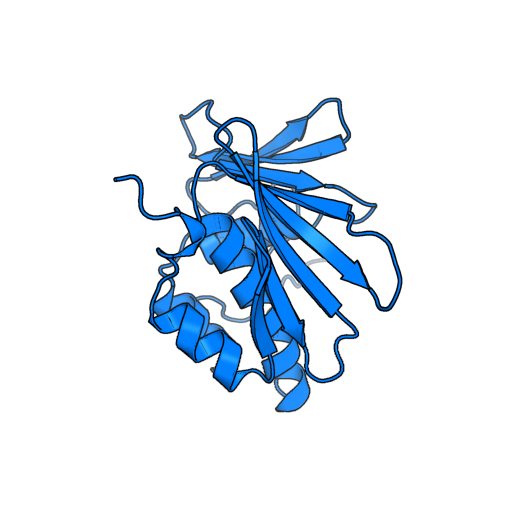P A CA 1
ATOM 889 C C . TRP A 1 117 ? 5.836 -1.240 14.002 1.00 90.19 117 TRP A C 1
ATOM 891 O O . TRP A 1 117 ? 6.644 -0.545 14.616 1.00 90.19 117 TRP A O 1
ATOM 901 N N . ALA A 1 118 ? 5.906 -1.430 12.692 1.00 92.25 118 ALA A N 1
ATOM 902 C CA . ALA A 1 118 ? 6.833 -0.740 11.821 1.00 92.25 118 ALA A CA 1
ATOM 903 C C . ALA A 1 118 ? 6.167 0.545 11.319 1.00 92.25 118 ALA A C 1
ATOM 905 O O . ALA A 1 118 ? 5.107 0.488 10.698 1.00 92.25 118 ALA A O 1
ATOM 906 N N . GLU A 1 119 ? 6.768 1.695 11.591 1.00 93.25 119 GLU A N 1
ATOM 907 C CA . GLU A 1 119 ? 6.224 3.011 11.267 1.00 93.25 119 GLU A CA 1
ATOM 908 C C . GLU A 1 119 ? 7.007 3.664 10.133 1.00 93.25 119 GLU A C 1
ATOM 910 O O . GLU A 1 119 ? 8.230 3.547 10.061 1.00 93.25 119 GLU A O 1
ATOM 915 N N . LEU A 1 120 ? 6.294 4.402 9.285 1.00 93.75 120 LEU A N 1
ATOM 916 C CA . LEU A 1 120 ? 6.855 5.240 8.236 1.00 93.75 120 LEU A CA 1
ATOM 917 C C . LEU A 1 120 ? 6.449 6.698 8.464 1.00 93.75 120 LEU A C 1
ATOM 919 O O . LEU A 1 120 ? 5.267 7.002 8.658 1.00 93.75 120 LEU A O 1
ATOM 923 N N . ARG A 1 121 ? 7.424 7.602 8.388 1.00 95.50 121 ARG A N 1
ATOM 924 C CA . ARG A 1 121 ? 7.244 9.058 8.473 1.00 95.50 121 ARG A CA 1
ATOM 925 C C . ARG A 1 121 ? 7.822 9.726 7.234 1.00 95.50 121 ARG A C 1
ATOM 927 O O . ARG A 1 121 ? 8.709 9.171 6.586 1.00 95.50 121 ARG A O 1
ATOM 934 N N . ARG A 1 122 ? 7.341 10.926 6.907 1.00 94.31 122 ARG A N 1
ATOM 935 C CA . ARG A 1 122 ? 8.031 11.793 5.939 1.00 94.31 122 ARG A CA 1
ATOM 936 C C . ARG A 1 122 ? 9.272 12.384 6.607 1.00 94.31 122 ARG A C 1
ATOM 938 O O . ARG A 1 122 ? 9.218 12.761 7.774 1.00 94.31 122 ARG A O 1
ATOM 945 N N . THR A 1 123 ? 10.381 12.491 5.883 1.00 92.31 123 THR A N 1
ATOM 946 C CA . THR A 1 123 ? 11.602 13.117 6.410 1.00 92.31 123 THR A CA 1
ATOM 947 C C . THR A 1 123 ? 11.304 14.543 6.884 1.00 92.31 123 THR A C 1
ATOM 949 O O . THR A 1 123 ? 10.770 15.350 6.128 1.00 92.31 123 THR A O 1
ATOM 952 N N . GLY A 1 124 ? 11.655 14.851 8.136 1.00 90.50 124 GLY A N 1
ATOM 953 C CA . GLY A 1 124 ? 11.398 16.159 8.750 1.00 90.50 124 GLY A CA 1
ATOM 954 C C . GLY A 1 124 ? 9.995 16.333 9.346 1.00 90.50 124 GLY A C 1
ATOM 955 O O . GLY A 1 124 ? 9.669 17.434 9.777 1.00 90.50 124 GLY A O 1
ATOM 956 N N . SER A 1 125 ? 9.178 15.277 9.385 1.00 91.75 125 SER A N 1
ATOM 957 C CA . SER A 1 125 ? 7.889 15.245 10.082 1.00 91.75 125 SER A CA 1
ATOM 958 C C . SER A 1 125 ? 7.895 14.165 11.161 1.00 91.75 125 SER A C 1
ATOM 960 O O . SER A 1 125 ? 8.400 13.062 10.945 1.00 91.75 125 SER A O 1
ATOM 962 N N . ASP A 1 126 ? 7.287 14.472 12.304 1.00 89.50 126 ASP A N 1
ATOM 963 C CA . ASP A 1 126 ? 7.079 13.505 13.386 1.00 89.50 126 ASP A CA 1
ATOM 964 C C . ASP A 1 126 ? 5.814 12.648 13.175 1.00 89.50 126 ASP A C 1
ATOM 966 O O . ASP A 1 126 ? 5.622 11.637 13.861 1.00 89.50 126 ASP A O 1
ATOM 970 N N . ASP A 1 127 ? 4.976 13.002 12.193 1.00 90.12 127 ASP A N 1
ATOM 971 C CA . ASP A 1 127 ? 3.692 12.354 11.943 1.00 90.12 127 ASP A CA 1
ATOM 972 C C . ASP A 1 127 ? 3.856 11.000 11.243 1.00 90.12 127 ASP A C 1
ATOM 974 O O . ASP A 1 127 ? 4.432 10.875 10.156 1.00 90.12 127 ASP A O 1
ATOM 978 N N . VAL A 1 128 ? 3.271 9.965 11.852 1.00 91.75 128 VAL A N 1
ATOM 979 C CA . VAL A 1 128 ? 3.226 8.612 11.287 1.00 91.75 128 VAL A CA 1
ATOM 980 C C . VAL A 1 128 ? 2.224 8.558 10.139 1.00 91.75 128 VAL A C 1
ATOM 982 O O . VAL A 1 128 ? 1.006 8.539 10.350 1.00 91.75 128 VAL A O 1
ATOM 985 N N . VAL A 1 129 ? 2.753 8.453 8.920 1.00 93.06 129 VAL A N 1
ATOM 986 C CA . VAL A 1 129 ? 1.974 8.297 7.684 1.00 93.06 129 VAL A CA 1
ATOM 987 C C . VAL A 1 129 ? 1.271 6.944 7.674 1.00 93.06 129 VAL A C 1
ATOM 989 O O . VAL A 1 129 ? 0.074 6.847 7.393 1.00 93.06 129 VAL A O 1
ATOM 992 N N . VAL A 1 130 ? 2.022 5.896 8.007 1.00 94.94 130 VAL A N 1
ATOM 993 C CA . VAL A 1 130 ? 1.530 4.525 8.066 1.00 94.94 130 VAL A CA 1
ATOM 994 C C . VAL A 1 130 ? 2.293 3.737 9.120 1.00 94.94 130 VAL A C 1
ATOM 996 O O . VAL A 1 130 ? 3.507 3.865 9.251 1.00 94.94 130 VAL A O 1
ATOM 999 N N . ALA A 1 131 ? 1.565 2.913 9.860 1.00 94.12 131 ALA A N 1
ATOM 1000 C CA . ALA A 1 131 ? 2.112 1.890 10.731 1.00 94.12 131 ALA A CA 1
ATOM 1001 C C . ALA A 1 131 ? 1.633 0.526 10.232 1.00 94.12 131 ALA A C 1
ATOM 1003 O O . ALA A 1 131 ? 0.464 0.374 9.872 1.00 94.12 131 ALA A O 1
ATOM 1004 N N . MET A 1 132 ? 2.514 -0.468 10.215 1.00 93.19 132 MET A N 1
ATOM 1005 C CA . MET A 1 132 ? 2.200 -1.835 9.811 1.00 93.19 132 MET A CA 1
ATOM 1006 C C . MET A 1 132 ? 2.559 -2.819 10.917 1.00 93.19 132 MET A C 1
ATOM 1008 O O . MET A 1 132 ? 3.616 -2.705 11.537 1.00 93.19 132 MET A O 1
ATOM 1012 N N . ALA A 1 133 ? 1.690 -3.801 11.146 1.00 88.00 133 ALA A N 1
ATOM 1013 C CA . ALA A 1 133 ? 1.935 -4.840 12.133 1.00 88.00 133 ALA A CA 1
ATOM 1014 C C . ALA A 1 133 ? 3.154 -5.671 11.704 1.00 88.00 133 ALA A C 1
ATOM 1016 O O . ALA A 1 133 ? 3.135 -6.343 10.670 1.00 88.00 133 ALA A O 1
ATOM 1017 N N . GLY A 1 134 ? 4.221 -5.627 12.500 1.00 66.38 134 GLY A N 1
ATOM 1018 C CA . GLY A 1 134 ? 5.432 -6.404 12.270 1.00 66.38 134 GLY A CA 1
ATOM 1019 C C . GLY A 1 134 ? 5.260 -7.837 12.760 1.00 66.38 134 GLY A C 1
ATOM 1020 O O . GLY A 1 134 ? 5.772 -8.183 13.817 1.00 66.38 134 GLY A O 1
ATOM 1021 N N . ARG A 1 135 ? 4.533 -8.689 12.028 1.00 54.09 135 ARG A N 1
ATOM 1022 C CA . ARG A 1 135 ? 4.559 -10.137 12.302 1.00 54.09 135 ARG A CA 1
ATOM 1023 C C . ARG A 1 135 ? 5.800 -10.741 11.650 1.00 54.09 135 ARG A C 1
ATOM 1025 O O . ARG A 1 135 ? 5.789 -10.956 10.445 1.00 54.09 135 ARG A O 1
ATOM 1032 N N . ASP A 1 136 ? 6.859 -10.930 12.441 1.00 44.97 136 ASP A N 1
ATOM 1033 C CA . ASP A 1 136 ? 8.107 -11.691 12.199 1.00 44.97 136 ASP A CA 1
ATOM 1034 C C . ASP A 1 136 ? 8.914 -11.439 10.907 1.00 44.97 136 ASP A C 1
ATOM 1036 O O . ASP A 1 136 ? 10.039 -11.918 10.773 1.00 44.97 136 ASP A O 1
ATOM 1040 N N . ILE A 1 137 ? 8.416 -10.629 9.974 1.00 46.41 137 ILE A N 1
ATOM 1041 C CA . ILE A 1 137 ? 9.067 -10.275 8.718 1.00 46.41 137 ILE A CA 1
ATOM 1042 C C . ILE A 1 137 ? 8.930 -8.769 8.527 1.00 46.41 137 ILE A C 1
ATOM 1044 O O . ILE A 1 137 ? 7.862 -8.189 8.361 1.00 46.41 137 ILE A O 1
ATOM 1048 N N . VAL A 1 138 ? 10.080 -8.128 8.572 1.00 53.38 138 VAL A N 1
ATOM 1049 C CA . VAL A 1 138 ? 10.298 -6.698 8.799 1.00 53.38 138 VAL A CA 1
ATOM 1050 C C . VAL A 1 138 ? 10.292 -5.891 7.495 1.00 53.38 138 VAL A C 1
ATOM 1052 O O . VAL A 1 138 ? 10.705 -4.742 7.431 1.00 53.38 138 VAL A O 1
ATOM 1055 N N . HIS A 1 139 ? 9.795 -6.484 6.423 1.00 66.50 139 HIS A N 1
ATOM 1056 C CA . HIS A 1 139 ? 9.996 -5.986 5.070 1.00 66.50 139 HIS A CA 1
ATOM 1057 C C . HIS A 1 139 ? 8.870 -5.119 4.483 1.00 66.50 139 HIS A C 1
ATOM 1059 O O . HIS A 1 139 ? 9.189 -4.293 3.625 1.00 66.50 139 HIS A O 1
ATOM 1065 N N . PRO A 1 140 ? 7.589 -5.201 4.908 1.00 78.69 140 PRO A N 1
ATOM 1066 C CA . PRO A 1 140 ? 6.532 -4.596 4.109 1.00 78.69 140 PRO A CA 1
ATOM 1067 C C . PRO A 1 140 ? 6.518 -3.067 4.186 1.00 78.69 140 PRO A C 1
ATOM 1069 O O . PRO A 1 140 ? 6.219 -2.441 3.177 1.00 78.69 140 PRO A O 1
ATOM 1072 N N . VAL A 1 141 ? 6.887 -2.444 5.316 1.00 90.69 141 VAL A N 1
ATOM 1073 C CA . VAL A 1 141 ? 6.836 -0.971 5.423 1.00 90.69 141 VAL A CA 1
ATOM 1074 C C . VAL A 1 141 ? 7.903 -0.285 4.563 1.00 90.69 141 VAL A C 1
ATOM 1076 O O . VAL A 1 141 ? 7.637 0.753 3.960 1.00 90.69 141 VAL A O 1
ATOM 1079 N N . ILE A 1 142 ? 9.097 -0.884 4.468 1.00 92.06 142 ILE A N 1
ATOM 1080 C CA . ILE A 1 142 ? 10.196 -0.350 3.660 1.00 92.06 142 ILE A CA 1
ATOM 1081 C C . ILE A 1 142 ? 9.834 -0.463 2.185 1.00 92.06 142 ILE A C 1
ATOM 1083 O O . ILE A 1 142 ? 9.850 0.539 1.476 1.00 92.06 142 ILE A O 1
ATOM 1087 N N . SER A 1 143 ? 9.413 -1.642 1.727 1.00 91.88 143 SER A N 1
ATOM 1088 C CA . SER A 1 143 ? 8.992 -1.821 0.336 1.00 91.88 143 SER A CA 1
ATOM 1089 C C . SER A 1 143 ? 7.785 -0.942 -0.014 1.00 91.88 143 SER A C 1
ATOM 1091 O O . SER A 1 143 ? 7.766 -0.325 -1.077 1.00 91.88 143 SER A O 1
ATOM 1093 N N . LEU A 1 144 ? 6.824 -0.787 0.906 1.00 93.75 144 LEU A N 1
ATOM 1094 C CA . LEU A 1 144 ? 5.676 0.101 0.723 1.00 93.75 144 LEU A CA 1
ATOM 1095 C C . LEU A 1 144 ? 6.096 1.564 0.516 1.00 93.75 144 LEU A C 1
ATOM 1097 O O . LEU A 1 144 ? 5.441 2.268 -0.250 1.00 93.75 144 LEU A O 1
ATOM 1101 N N . SER A 1 145 ? 7.191 2.021 1.137 1.00 95.12 145 SER A N 1
ATOM 1102 C CA . SER A 1 145 ? 7.683 3.394 0.954 1.00 95.12 145 SER A CA 1
ATOM 1103 C C . SER A 1 145 ? 8.028 3.718 -0.506 1.00 95.12 145 SER A C 1
ATOM 1105 O O . SER A 1 145 ? 7.749 4.824 -0.953 1.00 95.12 145 SER A O 1
ATOM 1107 N N . TYR A 1 146 ? 8.523 2.749 -1.285 1.00 95.38 146 TYR A N 1
ATOM 1108 C CA . TYR A 1 146 ? 8.817 2.935 -2.714 1.00 95.38 146 TYR A CA 1
ATOM 1109 C 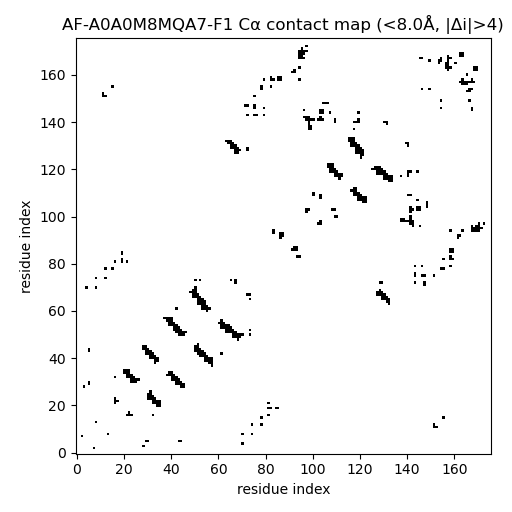C . TYR A 1 146 ? 7.556 3.033 -3.570 1.00 95.38 146 TYR A C 1
ATOM 1111 O O . TYR A 1 146 ? 7.534 3.760 -4.559 1.00 95.38 146 TYR A O 1
ATOM 1119 N N . VAL A 1 147 ? 6.494 2.320 -3.189 1.00 95.56 147 VAL A N 1
ATOM 1120 C CA . VAL A 1 147 ? 5.191 2.421 -3.862 1.00 95.56 147 VAL A CA 1
ATOM 1121 C C . VAL A 1 147 ? 4.500 3.737 -3.490 1.00 95.56 147 VAL A C 1
ATOM 1123 O O . VAL A 1 147 ? 3.837 4.335 -4.327 1.00 95.56 147 VAL A O 1
ATOM 1126 N N . LEU A 1 148 ? 4.694 4.218 -2.258 1.00 95.50 148 LEU A N 1
ATOM 1127 C CA . LEU A 1 148 ? 4.199 5.512 -1.774 1.00 95.50 148 LEU A CA 1
ATOM 1128 C C . LEU A 1 148 ? 4.967 6.730 -2.311 1.00 95.50 148 LEU A C 1
ATOM 1130 O O . LEU A 1 148 ? 4.451 7.848 -2.243 1.00 95.50 148 LEU A O 1
ATOM 1134 N N . ASP A 1 149 ? 6.198 6.540 -2.785 1.00 95.06 149 ASP A N 1
ATOM 1135 C CA . ASP A 1 149 ? 7.019 7.596 -3.392 1.00 95.06 149 ASP A CA 1
ATOM 1136 C C . ASP A 1 149 ? 6.601 7.918 -4.837 1.00 95.06 149 ASP A C 1
ATOM 1138 O O . ASP A 1 149 ? 6.965 8.952 -5.397 1.00 95.06 149 ASP A O 1
ATOM 1142 N N . ILE A 1 150 ? 5.797 7.052 -5.453 1.00 94.94 150 ILE A N 1
ATOM 1143 C CA . ILE A 1 150 ? 5.312 7.229 -6.820 1.00 94.94 150 ILE A CA 1
ATOM 1144 C C . ILE A 1 150 ? 3.798 7.409 -6.843 1.00 94.94 150 ILE A C 1
ATOM 1146 O O . ILE A 1 150 ? 3.082 6.974 -5.944 1.00 94.94 150 ILE A O 1
ATOM 1150 N N . ASP A 1 151 ? 3.286 8.059 -7.886 1.00 95.06 151 ASP A N 1
ATOM 1151 C CA . ASP A 1 151 ? 1.842 8.145 -8.063 1.00 95.06 151 ASP A CA 1
ATOM 1152 C C . ASP A 1 151 ? 1.228 6.781 -8.424 1.00 95.06 151 ASP A C 1
ATOM 1154 O O . ASP A 1 151 ? 1.879 5.872 -8.952 1.00 95.06 151 ASP A O 1
ATOM 1158 N N . LEU A 1 152 ? -0.072 6.662 -8.146 1.00 96.00 152 LEU A N 1
ATOM 1159 C CA . LEU A 1 152 ? -0.840 5.442 -8.364 1.00 96.00 152 LEU A CA 1
ATOM 1160 C C . LEU A 1 152 ? -0.753 4.942 -9.813 1.00 96.00 152 LEU A C 1
ATOM 1162 O O . LEU A 1 152 ? -0.664 3.737 -10.028 1.00 96.00 152 LEU A O 1
ATOM 1166 N N . ALA A 1 153 ? -0.771 5.833 -10.807 1.00 96.44 153 ALA A N 1
ATOM 1167 C CA . ALA A 1 153 ? -0.744 5.423 -12.208 1.00 96.44 153 ALA A CA 1
ATOM 1168 C C . ALA A 1 153 ? 0.587 4.740 -12.556 1.00 96.44 153 ALA A C 1
ATOM 1170 O O . ALA A 1 153 ? 0.589 3.678 -13.180 1.00 96.44 153 ALA A O 1
ATOM 1171 N N . HIS A 1 154 ? 1.710 5.291 -12.092 1.00 96.25 154 HIS A N 1
ATOM 1172 C CA . HIS A 1 154 ? 3.021 4.671 -12.258 1.00 96.25 154 HIS A CA 1
ATOM 1173 C C . HIS A 1 154 ? 3.169 3.356 -11.488 1.00 96.25 154 HIS A C 1
ATOM 1175 O O . HIS A 1 154 ? 3.824 2.441 -11.995 1.00 96.25 154 HIS A O 1
ATOM 1181 N N . ALA A 1 155 ? 2.574 3.236 -10.297 1.00 96.50 155 ALA A N 1
ATOM 1182 C CA . ALA A 1 155 ? 2.571 1.981 -9.549 1.00 96.50 155 ALA A CA 1
ATOM 1183 C C . ALA A 1 155 ? 1.839 0.880 -10.329 1.00 96.50 155 ALA A C 1
ATOM 1185 O O . ALA A 1 155 ? 2.424 -0.168 -10.599 1.00 96.50 155 ALA A O 1
ATOM 1186 N N . LEU A 1 156 ? 0.605 1.150 -10.770 1.00 97.31 156 LEU A N 1
ATOM 1187 C CA . LEU A 1 156 ? -0.202 0.213 -11.559 1.00 97.31 156 LEU A CA 1
ATOM 1188 C C . LEU A 1 156 ? 0.524 -0.212 -12.845 1.00 97.31 156 LEU A C 1
ATOM 1190 O O . LEU A 1 156 ? 0.713 -1.404 -13.078 1.00 97.31 156 LEU A O 1
ATOM 1194 N N . ALA A 1 157 ? 1.030 0.755 -13.618 1.00 96.25 157 ALA A N 1
ATOM 1195 C CA . ALA A 1 157 ? 1.778 0.481 -14.846 1.00 96.25 157 ALA A CA 1
ATOM 1196 C C . ALA A 1 157 ? 3.040 -0.364 -14.593 1.00 96.25 157 ALA A C 1
ATOM 1198 O O . ALA A 1 157 ? 3.394 -1.224 -15.400 1.00 96.25 157 ALA A O 1
ATOM 1199 N N . SER A 1 158 ? 3.712 -0.153 -13.455 1.00 96.12 158 SER A N 1
ATOM 1200 C CA . SER A 1 158 ? 4.891 -0.939 -13.086 1.00 96.12 158 SER A CA 1
ATOM 1201 C C . SER A 1 158 ? 4.542 -2.403 -12.812 1.00 96.12 158 SER A C 1
ATOM 1203 O O . SER A 1 158 ? 5.263 -3.292 -13.264 1.00 96.12 158 SER A O 1
ATOM 1205 N N . TYR A 1 159 ? 3.422 -2.680 -12.138 1.00 95.44 159 TYR A N 1
ATOM 1206 C CA . TYR A 1 159 ? 2.983 -4.055 -11.878 1.00 95.44 159 TYR A CA 1
ATOM 1207 C C . TYR A 1 159 ? 2.552 -4.803 -13.145 1.00 95.44 159 TYR A C 1
ATOM 1209 O O . TYR A 1 159 ? 2.784 -6.010 -13.232 1.00 95.44 159 TYR A O 1
ATOM 1217 N N . GLU A 1 160 ? 2.023 -4.102 -14.148 1.00 94.56 160 GLU A N 1
ATOM 1218 C CA . GLU A 1 160 ? 1.673 -4.667 -15.461 1.00 94.56 160 GLU A CA 1
ATOM 1219 C C . GLU A 1 160 ? 2.895 -4.896 -16.371 1.00 94.56 160 GLU A C 1
ATOM 1221 O O . GLU A 1 160 ? 2.869 -5.729 -17.276 1.00 94.56 160 GLU A O 1
ATOM 1226 N N . SER A 1 161 ? 3.989 -4.170 -16.143 1.00 94.81 161 SER A N 1
ATOM 1227 C CA . SER A 1 161 ? 5.179 -4.227 -16.990 1.00 94.81 161 SER A CA 1
ATOM 1228 C C . SER A 1 161 ? 6.039 -5.460 -16.707 1.00 94.81 161 SER A C 1
ATOM 1230 O O . SER A 1 161 ? 6.452 -5.658 -15.561 1.00 94.81 161 SER A O 1
ATOM 1232 N N . PRO A 1 162 ? 6.457 -6.252 -17.714 1.00 92.44 162 PRO A N 1
ATOM 1233 C CA . PRO A 1 162 ? 7.318 -7.415 -17.493 1.00 92.44 162 PRO A CA 1
ATOM 1234 C C . PRO A 1 162 ? 8.592 -7.118 -16.686 1.00 92.44 162 PRO A C 1
ATOM 1236 O O . PRO A 1 162 ? 9.021 -7.949 -15.885 1.00 92.44 162 PRO A O 1
ATOM 1239 N N . SER A 1 163 ? 9.164 -5.918 -16.832 1.00 91.25 163 SER A N 1
ATOM 1240 C CA . SER A 1 163 ? 10.394 -5.492 -16.148 1.00 91.25 163 SER A CA 1
ATOM 1241 C C . SER A 1 163 ? 10.175 -4.711 -14.845 1.00 91.25 163 SER A C 1
ATOM 1243 O O . SER A 1 163 ? 11.149 -4.428 -14.142 1.00 91.25 163 SER A O 1
ATOM 1245 N N . GLY A 1 164 ? 8.933 -4.334 -14.528 1.00 92.38 164 GLY A N 1
ATOM 1246 C CA . GLY A 1 164 ? 8.624 -3.405 -13.437 1.00 92.38 164 GLY A CA 1
ATOM 1247 C C . GLY A 1 164 ? 8.778 -1.921 -13.807 1.00 92.38 164 GLY A C 1
ATOM 1248 O O . GLY A 1 164 ? 8.594 -1.046 -12.967 1.00 92.38 164 GLY A O 1
ATOM 1249 N N . ALA A 1 165 ? 9.132 -1.596 -15.055 1.00 92.25 165 ALA A N 1
ATOM 1250 C CA . ALA A 1 165 ? 9.156 -0.210 -15.529 1.00 92.25 165 ALA A CA 1
ATOM 1251 C C . ALA A 1 165 ? 7.738 0.403 -15.509 1.00 92.25 165 ALA A C 1
ATOM 1253 O O . ALA A 1 165 ? 6.794 -0.322 -15.801 1.00 92.25 165 ALA A O 1
ATOM 1254 N N . PRO A 1 166 ? 7.558 1.712 -15.258 1.00 91.62 166 PRO A N 1
ATOM 1255 C CA . PRO A 1 166 ? 8.592 2.749 -15.297 1.00 91.62 166 PRO A CA 1
ATOM 1256 C C . PRO A 1 166 ? 9.330 3.010 -13.980 1.00 91.62 166 PRO A C 1
ATOM 1258 O O . PRO A 1 166 ? 10.366 3.671 -14.018 1.00 91.62 166 PRO A O 1
ATOM 1261 N N . ARG A 1 167 ? 8.823 2.550 -12.828 1.00 91.12 167 ARG A N 1
ATOM 1262 C CA . ARG A 1 167 ? 9.349 3.002 -11.525 1.00 91.12 167 ARG A CA 1
ATOM 1263 C C . ARG A 1 167 ? 9.682 1.892 -10.539 1.00 91.12 167 ARG A C 1
ATOM 1265 O O . ARG A 1 167 ? 10.612 2.065 -9.761 1.00 91.12 167 ARG A O 1
ATOM 1272 N N . LEU A 1 168 ? 8.997 0.753 -10.596 1.00 88.81 168 LEU A N 1
ATOM 1273 C CA . LEU A 1 168 ? 9.295 -0.405 -9.744 1.00 88.81 168 LEU A CA 1
ATOM 1274 C C . LEU A 1 168 ? 10.173 -1.419 -10.490 1.00 88.81 168 LEU A C 1
ATOM 1276 O O . LEU A 1 168 ? 9.944 -2.630 -10.451 1.00 88.81 168 LEU A O 1
ATOM 1280 N N . THR A 1 169 ? 11.172 -0.919 -11.225 1.00 81.50 169 THR A N 1
ATOM 1281 C CA . THR A 1 169 ? 12.114 -1.775 -11.947 1.00 81.50 169 THR A CA 1
ATOM 1282 C C . THR A 1 169 ? 12.847 -2.661 -10.958 1.00 81.50 169 THR A C 1
ATOM 1284 O O . THR A 1 169 ? 13.218 -2.202 -9.878 1.00 81.50 169 THR A O 1
ATOM 1287 N N . ARG A 1 170 ? 13.084 -3.919 -11.336 1.00 65.62 170 ARG A N 1
ATOM 1288 C CA . ARG A 1 170 ? 13.766 -4.908 -10.493 1.00 65.62 170 ARG A CA 1
ATOM 1289 C C . ARG A 1 170 ? 15.013 -4.317 -9.821 1.00 65.62 170 ARG A C 1
ATOM 1291 O O . ARG A 1 170 ? 16.039 -4.143 -10.479 1.00 65.62 170 ARG A O 1
ATOM 1298 N N . PHE A 1 171 ? 14.958 -4.112 -8.504 1.00 61.66 171 PHE A N 1
ATOM 1299 C CA . PHE A 1 171 ? 16.161 -3.877 -7.719 1.00 61.66 171 PHE A CA 1
ATOM 1300 C C . PHE A 1 171 ? 16.890 -5.216 -7.615 1.00 61.66 171 PHE A C 1
ATOM 1302 O O . PHE A 1 171 ? 16.487 -6.137 -6.898 1.00 61.66 171 PHE A O 1
ATOM 1309 N N . VAL A 1 172 ? 17.952 -5.375 -8.399 1.00 47.31 172 VAL A N 1
ATOM 1310 C CA . VAL A 1 172 ? 18.916 -6.442 -8.151 1.00 47.31 172 VAL A CA 1
ATOM 1311 C C . VAL A 1 172 ? 19.797 -5.942 -7.014 1.00 47.31 172 VAL A C 1
ATOM 1313 O O . VAL A 1 172 ? 20.873 -5.416 -7.253 1.00 47.31 172 VAL A O 1
ATOM 1316 N N . SER A 1 173 ? 19.353 -6.104 -5.767 1.00 42.41 173 SER A N 1
ATOM 1317 C CA . SER A 1 173 ? 20.312 -6.181 -4.663 1.00 42.41 173 SER A CA 1
ATOM 1318 C C . SER A 1 173 ? 21.057 -7.511 -4.830 1.00 42.41 173 SER A C 1
ATOM 1320 O O . SER A 1 173 ? 20.665 -8.560 -4.318 1.00 42.41 173 SER A O 1
ATOM 1322 N N . ARG A 1 174 ? 22.066 -7.503 -5.701 1.00 40.91 174 ARG A N 1
ATOM 1323 C CA . ARG A 1 174 ? 23.221 -8.381 -5.577 1.00 40.91 174 ARG A CA 1
ATOM 1324 C C . ARG A 1 174 ? 24.264 -7.503 -4.927 1.00 40.91 174 ARG A C 1
ATOM 1326 O O . ARG A 1 174 ? 24.729 -6.600 -5.595 1.00 40.91 174 ARG A O 1
ATOM 1333 N N . ASP A 1 175 ? 24.516 -7.755 -3.652 1.00 38.66 175 ASP A N 1
ATOM 1334 C CA . ASP A 1 175 ? 25.851 -7.729 -3.062 1.00 38.66 175 ASP A CA 1
ATOM 1335 C C . ASP A 1 175 ? 25.776 -8.463 -1.712 1.00 38.66 175 ASP A C 1
ATOM 1337 O O . ASP A 1 175 ? 25.201 -7.991 -0.728 1.00 38.66 175 ASP A O 1
ATOM 1341 N N . ARG A 1 176 ? 26.293 -9.693 -1.713 1.00 38.91 176 ARG A N 1
ATOM 1342 C CA . ARG A 1 176 ? 26.945 -10.321 -0.564 1.00 38.91 176 ARG A CA 1
ATOM 1343 C C . ARG A 1 176 ? 28.358 -10.647 -1.002 1.00 38.91 176 ARG A C 1
ATOM 1345 O O . ARG A 1 176 ? 28.479 -11.156 -2.140 1.00 38.91 176 ARG A O 1
#

Secondary structure (DSSP, 8-state):
----GGGG--HHHHHHHHHTTEEEEEETTEEEEEETTSSEEEEEEEETTEEEEEEEETTSPPEEEEEESSSHHHHHHHHHHHHHHHHHHTTPPPP----STT-PPTTEEEEE-TTSEEEEEETT--SEEEEEE--S---HHHHHHHHHTS-HHHHHHHHHSTT-TTTS--------

pLDDT: mean 87.76, std 13.37, range [34.81, 97.31]

Solvent-accessible surface area (backbone atoms only — not comparable to full-atom values): 9852 Å² total; per-residue (Å²): 135,83,74,58,72,82,76,65,62,56,69,69,56,57,54,46,40,56,74,51,50,29,48,78,47,79,56,88,84,30,42,36,40,24,40,75,89,48,46,42,34,37,40,39,34,76,55,97,85,27,36,36,36,22,44,21,56,57,91,51,76,70,41,75,44,35,41,20,69,53,65,62,65,58,50,42,49,50,51,49,56,46,28,53,52,40,23,55,79,71,73,36,70,81,71,39,66,56,42,49,79,91,43,44,29,86,66,43,44,63,50,70,53,99,85,49,29,35,34,34,23,45,62,96,50,93,57,68,50,34,35,30,57,48,73,96,55,80,34,63,62,26,34,43,35,54,47,66,71,44,58,69,68,52,47,55,47,8,47,74,30,78,62,10,43,87,72,49,44,57,55,76,86,77,83,132

Mean predicted aligned error: 5.49 Å

Organism: NCBI:txid162393

Nearest PDB structures (foldseek):
  4o6g-assembly1_A  TM=8.758E-01  e=1.773E-12  Mycobacterium tuberculosis
  7n9i-assembly1_A  TM=5.793E-01  e=1.147E+00  Drosophila melanogaster
  5kz5-assembly1_B  TM=5.191E-01  e=1.084E+00  Homo sapiens
  3s5e-assembly1_A  TM=5.431E-01  e=1.809E+00  Homo sapiens
  8pk8-assembly1_E  TM=3.604E-01  e=2.693E+00  Homo sapiens

Sequence (176 aa):
MTGSILQKLPAAFVQWVERTGYTRVSKGEALVIANDGGELRYGIRVSDGRILLSRAERAEEPVVILSAVTLDPVVAYLVTVMGDDHRASQGLAPIRLPFRWDEPAPGFTASRDTSGWAELRRTGSDDVVVAMAGRDIVHPVISLSYVLDIDLAHALASYESPSGAPRLTRFVSRDR